Protein AF-A0AAD2FN89-F1 (afdb_monomer)

Secondary structure (DSSP, 8-state):
-HHHHHHHTT--HHHHHHS-HHHHHHHHHHHHSS-HHHHHHHHHHHHH-S-TTT----SHHHHHHHHHHHHHHHH---HHHHHHHHTS-HHHHHHHHHHHHHHHHTTSS-----SSEEEEEEE-TTT--EEEEEEEEETTS-HHHHHHHSSHHHHHHHHT--EE--GGGTT-TTTEE---TT--HHHHHHHHHHHHHHHHHHHHHHTSGGGTS---S-HHHHHHHHHHHHHHHHTT-

Nearest PDB structures (foldseek):
  7lbm-assembly1_O  TM=3.651E-01  e=5.406E+00  Homo sapiens
  7vuf-assembly2_D  TM=1.671E-01  e=4.230E+00  Thermus thermophilus HB8

Solvent-accessible surface area (backbone atoms only — not comparable to full-atom values): 13264 Å² total; per-residue (Å²): 110,65,69,62,54,42,41,53,67,70,45,48,72,68,58,59,71,71,45,52,70,69,54,52,41,47,55,44,22,71,56,40,58,41,49,59,66,44,53,47,53,57,53,49,46,28,49,70,44,86,48,71,78,23,39,46,93,59,60,73,67,52,48,50,30,45,51,44,19,34,29,38,46,26,60,46,61,54,56,64,60,44,14,69,52,64,75,43,61,37,73,58,46,51,52,44,21,52,52,30,32,46,20,52,24,51,74,49,92,78,88,71,85,62,74,59,68,39,67,53,74,39,63,38,88,86,74,62,40,75,77,42,76,42,46,39,37,57,73,82,65,53,62,42,54,48,38,64,73,70,42,56,49,56,51,28,60,74,68,75,41,70,46,80,47,61,69,70,48,66,89,44,78,90,40,38,47,53,87,59,90,85,51,50,75,67,54,47,52,52,51,51,52,48,53,51,52,51,50,52,53,53,52,51,49,58,66,17,40,49,77,71,47,89,72,89,68,57,57,71,59,49,52,34,50,53,48,23,39,52,46,61,38,49,65,74,103

Foldseek 3Di:
DLVLLVVQQVQDPVNCVPDDPVRSQVVSCLQQVDGPVLLVVLVVCLCVPPQPLLHDVDDSVLVSLLSLLRNCQAEVDDLVVSCVRRVHDSVVSVVSNLSNLLSLLSVDDDDDDDDCFDWDWAADLPLRATDDIWDGDNPVDQPLNCCVPGCVVVVQVVVVEAGEDEPSNPDCVSHYDYDDPPDDPVRNVSSVSSVVSVVLLVVQLCSGVCVVDPHPDDGVSNSSSSSSSSSSSNSVD

Sequence (237 aa):
MMNIALRHRGYTVRRIKRAKGKTNAFSFKHNFGVSPCTAVWVYTDMQLTNIADAKIKGGEEDLKYFLMGRYYLRTYPTEEDLSATINFLAGWARTKTWAAIAKIRMLKKFSFLKAGLDYELGISLVDNRLLWIRGPFPAETNDITVLREEGLLAELKRRKQSAICDKGYNGEPNNVSTCNSHDNAGAKLFKSRALKGHEIFNNLLKQNNILDTRFRHNETKFRDAFEARCVLAQYRI

pLDDT: mean 87.26, std 10.28, range [27.58, 96.75]

Mean predicted aligned error: 6.89 Å

Radius of gyration: 19.9 Å; Cα contacts (8 Å, |Δi|>4): 306; chains: 1; bounding box: 51×36×56 Å

Organism: NCBI:txid2856

Structure (mmCIF, N/CA/C/O backbone):
data_AF-A0AAD2FN89-F1
#
_entry.id   AF-A0AAD2FN89-F1
#
loop_
_atom_site.group_PDB
_atom_site.id
_atom_site.type_symbol
_atom_site.label_atom_id
_atom_site.label_alt_id
_atom_site.label_comp_id
_atom_site.label_asym_id
_atom_site.label_entity_id
_atom_site.label_seq_id
_atom_site.pdbx_PDB_ins_code
_atom_site.Cartn_x
_atom_site.Cartn_y
_atom_site.Cartn_z
_atom_site.occupancy
_atom_site.B_iso_or_equiv
_atom_site.auth_seq_id
_atom_site.auth_comp_id
_atom_site.auth_asym_id
_atom_site.auth_atom_id
_atom_site.pdbx_PDB_model_num
ATOM 1 N N . MET A 1 1 ? -10.067 -8.807 15.972 1.00 89.62 1 MET A N 1
ATOM 2 C CA . MET A 1 1 ? -9.965 -7.572 15.155 1.00 89.62 1 MET A CA 1
ATOM 3 C C . MET A 1 1 ? -11.318 -7.019 14.685 1.00 89.62 1 MET A C 1
ATOM 5 O O . MET A 1 1 ? -11.656 -5.915 15.088 1.00 89.62 1 MET A O 1
ATOM 9 N N . MET A 1 2 ? -12.107 -7.739 13.869 1.00 91.81 2 MET A N 1
ATOM 10 C CA . MET A 1 2 ? -13.299 -7.184 13.186 1.00 91.81 2 MET A CA 1
ATOM 11 C C . MET A 1 2 ? -14.316 -6.482 14.110 1.00 91.81 2 MET A C 1
ATOM 13 O O . MET A 1 2 ? -14.689 -5.344 13.842 1.00 91.81 2 MET A O 1
ATOM 17 N N . ASN A 1 3 ? -14.727 -7.110 15.218 1.00 90.50 3 ASN A N 1
ATOM 18 C CA . ASN A 1 3 ? -15.705 -6.510 16.140 1.00 90.50 3 ASN A CA 1
ATOM 19 C C . ASN A 1 3 ? -15.176 -5.233 16.808 1.00 90.50 3 ASN A C 1
ATOM 21 O O . ASN A 1 3 ? -15.915 -4.261 16.925 1.00 90.50 3 ASN A O 1
ATOM 25 N N . ILE A 1 4 ? -13.901 -5.225 17.213 1.00 90.31 4 ILE A N 1
ATOM 26 C CA . ILE A 1 4 ? -13.242 -4.047 17.800 1.00 90.31 4 ILE A CA 1
ATOM 27 C C . ILE A 1 4 ? -13.236 -2.907 16.780 1.00 90.31 4 ILE A C 1
ATOM 29 O O . ILE A 1 4 ? -13.604 -1.787 17.108 1.00 90.31 4 ILE A O 1
ATOM 33 N N . ALA A 1 5 ? -12.916 -3.211 15.522 1.00 91.38 5 ALA A N 1
ATOM 34 C CA . ALA A 1 5 ? -12.873 -2.225 14.453 1.00 91.38 5 ALA A CA 1
ATOM 35 C C . ALA A 1 5 ? -14.244 -1.636 14.095 1.00 91.38 5 ALA A C 1
ATOM 37 O O . ALA A 1 5 ? -14.365 -0.433 13.892 1.00 91.38 5 ALA A O 1
ATOM 38 N N . LEU A 1 6 ? -15.295 -2.458 14.054 1.00 92.19 6 LEU A N 1
ATOM 39 C CA . LEU A 1 6 ? -16.653 -1.960 13.823 1.00 92.19 6 LEU A CA 1
ATOM 40 C C . LEU A 1 6 ? -17.149 -1.123 15.009 1.00 92.19 6 LEU A C 1
ATOM 42 O O . LEU A 1 6 ? -17.732 -0.061 14.800 1.00 92.19 6 LEU A O 1
ATOM 46 N N . ARG A 1 7 ? -16.859 -1.539 16.249 1.00 90.56 7 ARG A N 1
ATOM 47 C CA . ARG A 1 7 ? -17.144 -0.728 17.445 1.00 90.56 7 ARG A CA 1
ATOM 48 C C . ARG A 1 7 ? -16.403 0.606 17.417 1.00 90.56 7 ARG A C 1
ATOM 50 O O . ARG A 1 7 ? -16.997 1.624 17.741 1.00 90.56 7 ARG A O 1
ATOM 57 N N . HIS A 1 8 ? -15.151 0.605 16.962 1.00 86.44 8 HIS A N 1
ATOM 58 C CA . HIS A 1 8 ? -14.356 1.816 16.755 1.00 86.44 8 HIS A CA 1
ATOM 59 C C . HIS A 1 8 ? -14.967 2.764 15.704 1.00 86.44 8 HIS A C 1
ATOM 61 O O . HIS A 1 8 ? -14.672 3.948 15.701 1.00 86.44 8 HIS A O 1
ATOM 67 N N . ARG A 1 9 ? -15.863 2.271 14.840 1.00 88.69 9 ARG A N 1
ATOM 68 C CA . ARG A 1 9 ? -16.655 3.070 13.889 1.00 88.69 9 ARG A CA 1
ATOM 69 C C . ARG A 1 9 ? -18.079 3.365 14.377 1.00 88.69 9 ARG A C 1
ATOM 71 O O . ARG A 1 9 ? -18.951 3.658 13.565 1.00 88.69 9 ARG A O 1
ATOM 78 N N . GLY A 1 10 ? -18.340 3.226 15.676 1.00 87.94 10 GLY A N 1
ATOM 79 C CA . GLY A 1 10 ? -19.645 3.507 16.282 1.00 87.94 10 GLY A CA 1
ATOM 80 C C . GLY A 1 10 ? -20.701 2.414 16.083 1.00 87.94 10 GLY A C 1
ATOM 81 O O . GLY A 1 10 ? -21.873 2.620 16.393 1.00 87.94 10 GLY A O 1
ATOM 82 N N . TYR A 1 11 ? -20.339 1.227 15.579 1.00 90.88 11 TYR A N 1
ATOM 83 C CA . TYR A 1 11 ? -21.306 0.137 15.446 1.00 90.88 11 TYR A CA 1
ATOM 84 C C . TYR A 1 11 ? -21.625 -0.432 16.828 1.00 90.88 11 TYR A C 1
ATOM 86 O O . TYR A 1 11 ? -20.741 -0.906 17.547 1.00 90.88 11 TYR A O 1
ATOM 94 N N . THR A 1 12 ? -22.911 -0.448 17.182 1.00 92.69 12 THR A N 1
ATOM 95 C CA . THR A 1 12 ? -23.355 -1.035 18.448 1.00 92.69 12 THR A CA 1
ATOM 96 C C . THR A 1 12 ? -23.108 -2.542 18.470 1.00 92.69 12 THR A C 1
ATOM 98 O O . THR A 1 12 ? -23.209 -3.231 17.449 1.00 92.69 12 THR A O 1
ATOM 101 N N . VAL A 1 13 ? -22.849 -3.091 19.662 1.00 93.12 13 VAL A N 1
ATOM 102 C CA . VAL A 1 13 ? -22.686 -4.543 19.856 1.00 93.12 13 VAL A CA 1
ATOM 103 C C . VAL A 1 13 ? -23.908 -5.301 19.326 1.00 93.12 13 VAL A C 1
ATOM 105 O O . VAL A 1 13 ? -23.761 -6.335 18.675 1.00 93.12 13 VAL A O 1
ATOM 108 N N . ARG A 1 14 ? -25.113 -4.749 19.529 1.00 94.38 14 ARG A N 1
ATOM 109 C CA . ARG A 1 14 ? -26.368 -5.307 19.009 1.00 94.38 14 ARG A CA 1
ATOM 110 C C . ARG A 1 14 ? -26.380 -5.370 17.480 1.00 94.38 14 ARG A C 1
ATOM 112 O O . ARG A 1 14 ? -26.746 -6.406 16.932 1.00 94.38 14 ARG A O 1
ATOM 119 N N . ARG A 1 15 ? -25.958 -4.304 16.786 1.00 93.75 15 ARG A N 1
ATOM 120 C CA . ARG A 1 15 ? -25.872 -4.278 15.314 1.00 93.75 15 ARG A CA 1
ATOM 121 C C . ARG A 1 15 ? -24.894 -5.330 14.796 1.00 93.75 15 ARG A C 1
ATOM 123 O O . ARG A 1 15 ? -25.245 -6.074 13.887 1.00 93.75 15 ARG A O 1
ATOM 130 N N . ILE A 1 16 ? -23.708 -5.418 15.401 1.00 94.19 16 ILE A N 1
ATOM 131 C CA . ILE A 1 16 ? -22.666 -6.374 14.994 1.00 94.19 16 ILE A CA 1
ATOM 132 C C . ILE A 1 16 ? -23.158 -7.815 15.164 1.00 94.19 16 ILE A C 1
ATOM 134 O O . ILE A 1 16 ? -22.995 -8.616 14.248 1.00 94.19 16 ILE A O 1
ATOM 138 N N . LYS A 1 17 ? -23.797 -8.133 16.300 1.00 94.50 17 LYS A N 1
ATOM 139 C CA . LYS A 1 17 ? -24.325 -9.478 16.585 1.00 94.50 17 LYS A CA 1
ATOM 140 C C . LYS A 1 17 ? -25.463 -9.893 15.645 1.00 94.50 17 LYS A C 1
ATOM 142 O O . LYS A 1 17 ? -25.563 -11.067 15.315 1.00 94.50 17 LYS A O 1
ATOM 147 N N . ARG A 1 18 ? -26.320 -8.955 15.218 1.00 93.81 18 ARG A N 1
ATOM 148 C CA . ARG A 1 18 ? -27.439 -9.238 14.292 1.00 93.81 18 ARG A CA 1
ATOM 149 C C . ARG A 1 18 ? -26.988 -9.432 12.845 1.00 93.81 18 ARG A C 1
ATOM 151 O O . ARG A 1 18 ? -27.667 -10.108 12.079 1.00 93.81 18 ARG A O 1
ATOM 158 N N . ALA A 1 19 ? -25.891 -8.794 12.448 1.00 92.69 19 ALA A N 1
ATOM 159 C CA . ALA A 1 19 ? -25.399 -8.849 11.081 1.00 92.69 19 ALA A CA 1
ATOM 160 C C . ALA A 1 19 ? -24.695 -10.183 10.786 1.00 92.69 19 ALA A C 1
ATOM 162 O O . ALA A 1 19 ? -23.928 -10.700 11.599 1.00 92.69 19 ALA A O 1
ATOM 163 N N . LYS A 1 20 ? -24.905 -10.718 9.577 1.00 93.44 20 LYS A N 1
ATOM 164 C CA . LYS A 1 20 ? -24.176 -11.903 9.102 1.00 93.44 20 LYS A CA 1
ATOM 165 C C . LYS A 1 20 ? -22.680 -11.589 9.003 1.00 93.44 20 LYS A C 1
ATOM 167 O O . LYS A 1 20 ? -22.294 -10.462 8.689 1.00 93.44 20 LYS A O 1
ATOM 172 N N . GLY A 1 21 ? -21.830 -12.604 9.167 1.00 90.62 21 GLY A N 1
ATOM 173 C CA . GLY A 1 21 ? -20.371 -12.450 9.060 1.00 90.62 21 GLY A CA 1
ATOM 174 C C . GLY A 1 21 ? -19.925 -11.775 7.755 1.00 90.62 21 GLY A C 1
ATOM 175 O O . GLY A 1 21 ? -19.099 -10.867 7.787 1.00 90.62 21 GLY A O 1
ATOM 176 N N . LYS A 1 22 ? -20.553 -12.127 6.622 1.00 92.69 22 LYS A N 1
ATOM 177 C CA . LYS A 1 22 ? -20.311 -11.486 5.315 1.00 92.69 22 LYS A CA 1
ATOM 178 C C . LYS A 1 22 ? -20.652 -9.989 5.316 1.00 92.69 22 LYS A C 1
ATOM 180 O O . LYS A 1 22 ? -19.894 -9.194 4.771 1.00 92.69 22 LYS A O 1
ATOM 185 N N . THR A 1 23 ? -21.748 -9.597 5.964 1.00 94.25 23 THR A N 1
ATOM 186 C CA . THR A 1 23 ? -22.155 -8.191 6.104 1.00 94.25 23 THR A CA 1
ATOM 187 C C . THR A 1 23 ? -21.160 -7.416 6.963 1.00 94.25 23 THR A C 1
ATOM 189 O O . THR A 1 23 ? -20.719 -6.344 6.564 1.00 94.25 23 THR A O 1
ATOM 192 N N . ASN A 1 24 ? -20.734 -7.979 8.096 1.00 94.69 24 ASN A N 1
ATOM 193 C CA . ASN A 1 24 ? -19.721 -7.355 8.952 1.00 94.69 24 ASN A CA 1
ATOM 194 C C . ASN A 1 24 ? -18.368 -7.221 8.237 1.00 94.69 24 ASN A C 1
ATOM 196 O O . ASN A 1 24 ? -17.724 -6.177 8.335 1.00 94.69 24 ASN A O 1
ATOM 200 N N . ALA A 1 25 ? -17.961 -8.233 7.466 1.00 94.31 25 ALA A N 1
ATOM 201 C CA . ALA A 1 25 ? -16.749 -8.178 6.654 1.00 94.31 25 ALA A CA 1
ATOM 202 C C . ALA A 1 25 ? -16.842 -7.115 5.546 1.00 94.31 25 ALA A C 1
ATOM 204 O O . ALA A 1 25 ? -15.872 -6.396 5.304 1.00 94.31 25 ALA A O 1
ATOM 205 N N . PHE A 1 26 ? -18.011 -6.969 4.913 1.00 93.75 26 PHE A N 1
ATOM 206 C CA . PHE A 1 26 ? -18.272 -5.901 3.950 1.00 93.75 26 PHE A CA 1
ATOM 207 C C . PHE A 1 26 ? -18.196 -4.518 4.607 1.00 93.75 26 PHE A C 1
ATOM 209 O O . PHE A 1 26 ? -17.463 -3.658 4.125 1.00 93.75 26 PHE A O 1
ATOM 216 N N . SER A 1 27 ? -18.873 -4.311 5.743 1.00 93.31 27 SER A N 1
ATOM 217 C CA . SER A 1 27 ? -18.809 -3.053 6.499 1.00 93.31 27 SER A CA 1
ATOM 218 C C . SER A 1 27 ? -17.384 -2.727 6.944 1.00 93.31 27 SER A C 1
ATOM 220 O O . SER A 1 27 ? -16.963 -1.574 6.857 1.00 93.31 27 SER A O 1
ATOM 222 N N . PHE A 1 28 ? -16.610 -3.729 7.366 1.00 95.19 28 PHE A N 1
ATOM 223 C CA . PHE A 1 28 ? -15.195 -3.553 7.679 1.00 95.19 28 PHE A CA 1
ATOM 224 C C . PHE A 1 28 ? -14.419 -3.088 6.442 1.00 95.19 28 PHE A C 1
ATOM 226 O O . PHE A 1 28 ? -13.765 -2.049 6.482 1.00 95.19 28 PHE A O 1
ATOM 233 N N . LYS A 1 29 ? -14.531 -3.807 5.317 1.00 93.25 29 LYS A N 1
ATOM 234 C CA . LYS A 1 29 ? -13.828 -3.457 4.074 1.00 93.25 29 LYS A CA 1
ATOM 235 C C . LYS A 1 29 ? -14.209 -2.069 3.570 1.00 93.25 29 LYS A C 1
ATOM 237 O O . LYS A 1 29 ? -13.342 -1.343 3.096 1.00 93.25 29 LYS A O 1
ATOM 242 N N . HIS A 1 30 ? -15.472 -1.684 3.704 1.00 91.50 30 HIS A N 1
ATOM 243 C CA . HIS A 1 30 ? -15.939 -0.352 3.344 1.00 91.50 30 HIS A CA 1
ATOM 244 C C . HIS A 1 30 ? -15.210 0.739 4.148 1.00 91.50 30 HIS A C 1
ATOM 246 O O . HIS A 1 30 ? -14.666 1.665 3.551 1.00 91.50 30 HIS A O 1
ATOM 252 N N . ASN A 1 31 ? -15.119 0.582 5.475 1.00 91.00 31 ASN A N 1
ATOM 253 C CA . ASN A 1 31 ? -14.488 1.563 6.368 1.00 91.00 31 ASN A CA 1
ATOM 254 C C . ASN A 1 31 ? -12.954 1.567 6.300 1.00 91.00 31 ASN A C 1
ATOM 256 O O . ASN A 1 31 ? -12.335 2.612 6.462 1.00 91.00 31 ASN A O 1
ATOM 260 N N . PHE A 1 32 ? -12.330 0.408 6.085 1.00 92.94 32 PHE A N 1
ATOM 261 C CA . PHE A 1 32 ? -10.879 0.253 6.218 1.00 92.94 32 PHE A CA 1
ATOM 262 C C . PHE A 1 32 ? -10.178 -0.113 4.913 1.00 92.94 32 PHE A C 1
ATOM 264 O O . PHE A 1 32 ? -8.976 -0.317 4.933 1.00 92.94 32 PHE A O 1
ATOM 271 N N . GLY A 1 33 ? -10.872 -0.249 3.782 1.00 89.44 33 GLY A N 1
ATOM 272 C CA . GLY A 1 33 ? -10.289 -0.460 2.446 1.00 89.44 33 GLY A CA 1
ATOM 273 C C . GLY A 1 33 ? -9.661 -1.827 2.160 1.00 89.44 33 GLY A C 1
ATOM 274 O O . GLY A 1 33 ? -9.210 -2.067 1.043 1.00 89.44 33 GLY A O 1
ATOM 275 N N . VAL A 1 34 ? -9.602 -2.727 3.142 1.00 91.38 34 VAL A N 1
ATOM 276 C CA . VAL A 1 34 ? -9.052 -4.092 3.027 1.00 91.38 34 VAL A CA 1
ATOM 277 C C . VAL A 1 34 ? -9.984 -5.090 3.707 1.00 91.38 34 VAL A C 1
ATOM 279 O O . VAL A 1 34 ? -10.816 -4.706 4.528 1.00 91.38 34 VAL A O 1
ATOM 282 N N . SER A 1 35 ? -9.853 -6.376 3.378 1.00 93.00 35 SER A N 1
ATOM 283 C CA . SER A 1 35 ? -10.591 -7.418 4.096 1.00 93.00 35 SER A CA 1
ATOM 284 C C . SER A 1 35 ? -10.140 -7.501 5.568 1.00 93.00 35 SER A C 1
ATOM 286 O O . SER A 1 35 ? -9.002 -7.129 5.876 1.00 93.00 35 SER A O 1
ATOM 288 N N . PRO A 1 36 ? -10.981 -8.021 6.484 1.00 94.62 36 PRO A N 1
ATOM 289 C CA . PRO A 1 36 ? -10.559 -8.283 7.859 1.00 94.62 36 PRO A CA 1
ATOM 290 C C . PRO A 1 36 ? -9.331 -9.197 7.950 1.00 94.62 36 PRO A C 1
ATOM 292 O O . PRO A 1 36 ? -8.471 -8.965 8.788 1.00 94.62 36 PRO A O 1
ATOM 295 N N . CYS A 1 37 ? -9.234 -10.207 7.080 1.00 93.88 37 CYS A N 1
ATOM 296 C CA . CYS A 1 37 ? -8.118 -11.153 7.063 1.00 93.88 37 CYS A CA 1
ATOM 297 C C . CYS A 1 37 ? -6.803 -10.467 6.663 1.00 93.88 37 CYS A C 1
ATOM 299 O O . CYS A 1 37 ? -5.827 -10.540 7.400 1.00 93.88 37 CYS A O 1
ATOM 301 N N . THR A 1 38 ? -6.822 -9.681 5.583 1.00 92.00 38 THR A N 1
ATOM 302 C CA . THR A 1 38 ? -5.683 -8.850 5.160 1.00 92.00 38 THR A CA 1
ATOM 303 C C . THR A 1 38 ? -5.233 -7.903 6.276 1.00 92.00 38 THR A C 1
ATOM 305 O O . THR A 1 38 ? -4.043 -7.753 6.523 1.00 92.00 38 THR A O 1
ATOM 308 N N . ALA A 1 39 ? -6.179 -7.255 6.966 1.00 94.62 39 ALA A N 1
ATOM 309 C CA . ALA A 1 39 ? -5.857 -6.363 8.076 1.00 94.62 39 ALA A CA 1
ATOM 310 C C . ALA A 1 39 ? -5.192 -7.107 9.247 1.00 94.62 39 ALA A C 1
ATOM 312 O O . ALA A 1 39 ? -4.276 -6.562 9.856 1.00 94.62 39 ALA A O 1
ATOM 313 N N . VAL A 1 40 ? -5.630 -8.340 9.534 1.00 95.31 40 VAL A N 1
ATOM 314 C CA . VAL A 1 40 ? -5.001 -9.211 10.538 1.00 95.31 40 VAL A CA 1
ATOM 315 C C . VAL A 1 40 ? -3.571 -9.540 10.141 1.00 95.31 40 VAL A C 1
ATOM 317 O O . VAL A 1 40 ? -2.696 -9.322 10.963 1.00 95.31 40 VAL A O 1
ATOM 320 N N . TRP A 1 41 ? -3.315 -9.972 8.904 1.00 94.75 41 TRP A N 1
ATOM 321 C CA . TRP A 1 41 ? -1.954 -10.297 8.463 1.00 94.75 41 TRP A CA 1
ATOM 322 C C . TRP A 1 41 ? -0.996 -9.118 8.590 1.00 94.75 41 TRP A C 1
ATOM 324 O O . TRP A 1 41 ? 0.060 -9.263 9.190 1.00 94.75 41 TRP A O 1
ATOM 334 N N . VAL A 1 42 ? -1.396 -7.931 8.128 1.00 94.31 42 VAL A N 1
ATOM 335 C CA . VAL A 1 42 ? -0.557 -6.727 8.250 1.00 94.31 42 VAL A CA 1
ATOM 336 C C . VAL A 1 42 ? -0.275 -6.409 9.719 1.00 94.31 42 VAL A C 1
ATOM 338 O O . VAL A 1 42 ? 0.861 -6.133 10.083 1.00 94.31 42 VAL A O 1
ATOM 341 N N . TYR A 1 43 ? -1.298 -6.452 10.576 1.00 96.75 43 TYR A N 1
ATOM 342 C CA . TYR A 1 43 ? -1.133 -6.180 12.003 1.00 96.75 43 TYR A CA 1
ATOM 343 C C . TYR A 1 43 ? -0.234 -7.219 12.684 1.00 96.75 43 TYR A C 1
ATOM 345 O O . TYR A 1 43 ? 0.634 -6.850 13.467 1.00 96.75 43 TYR A O 1
ATOM 353 N N . THR A 1 44 ? -0.403 -8.500 12.356 1.00 95.38 44 THR A N 1
ATOM 354 C CA . THR A 1 44 ? 0.438 -9.591 12.855 1.00 95.38 44 THR A CA 1
ATOM 355 C C . THR A 1 44 ? 1.888 -9.413 12.416 1.00 95.38 44 THR A C 1
ATOM 357 O O . THR A 1 44 ? 2.780 -9.505 13.254 1.00 95.38 44 THR A O 1
ATOM 360 N N . ASP A 1 45 ? 2.145 -9.046 11.163 1.00 94.00 45 ASP A N 1
ATOM 361 C CA . ASP A 1 45 ? 3.508 -8.793 10.692 1.00 94.00 45 ASP A CA 1
ATOM 362 C C . ASP A 1 45 ? 4.122 -7.564 11.373 1.00 94.00 45 ASP A C 1
ATOM 364 O O . ASP A 1 45 ? 5.297 -7.590 11.726 1.00 94.00 45 ASP A O 1
ATOM 368 N N . MET A 1 46 ? 3.340 -6.524 11.683 1.00 95.81 46 MET A N 1
ATOM 369 C CA . MET A 1 46 ? 3.814 -5.418 12.529 1.00 95.81 46 MET A CA 1
ATOM 370 C C . MET A 1 46 ? 4.182 -5.878 13.950 1.00 95.81 46 MET A C 1
ATOM 372 O O . MET A 1 46 ? 5.055 -5.281 14.572 1.00 95.81 46 MET A O 1
ATOM 376 N N . GLN A 1 47 ? 3.543 -6.916 14.495 1.00 95.94 47 GLN A N 1
ATOM 377 C CA . GLN A 1 47 ? 3.895 -7.463 15.815 1.00 95.94 47 GLN A CA 1
ATOM 378 C C . GLN A 1 47 ? 5.156 -8.336 15.754 1.00 95.94 47 GLN A C 1
ATOM 380 O O . GLN A 1 47 ? 5.992 -8.291 16.659 1.00 95.94 47 GLN A O 1
ATOM 385 N N . LEU A 1 48 ? 5.289 -9.133 14.691 1.00 95.06 48 LEU A N 1
ATOM 386 C CA . LEU A 1 48 ? 6.322 -10.163 14.562 1.00 95.06 48 LEU A CA 1
ATOM 387 C C . LEU A 1 48 ? 7.597 -9.683 13.862 1.00 95.06 48 LEU A C 1
ATOM 389 O O . LEU A 1 48 ? 8.636 -10.326 13.983 1.00 95.06 48 LEU A O 1
ATOM 393 N N . THR A 1 49 ? 7.541 -8.570 13.132 1.00 93.06 49 THR A N 1
ATOM 394 C CA . THR A 1 49 ? 8.682 -8.047 12.377 1.00 93.06 49 THR A CA 1
ATOM 395 C C . THR A 1 49 ? 9.889 -7.732 13.264 1.00 93.06 49 THR A C 1
ATOM 397 O O . THR A 1 49 ? 9.772 -7.231 14.387 1.00 93.06 49 THR A O 1
ATOM 400 N N . ASN A 1 50 ? 11.080 -7.974 12.713 1.00 91.44 50 ASN A N 1
ATOM 401 C CA . ASN A 1 50 ? 12.355 -7.572 13.309 1.00 91.44 50 ASN A CA 1
ATOM 402 C C . ASN A 1 50 ? 12.739 -6.123 12.963 1.00 91.44 50 ASN A C 1
ATOM 404 O O . ASN A 1 50 ? 13.733 -5.610 13.467 1.00 91.44 50 ASN A O 1
ATOM 408 N N . ILE A 1 51 ? 11.957 -5.446 12.116 1.00 89.75 51 ILE A N 1
ATOM 409 C CA . ILE A 1 51 ? 12.176 -4.044 11.759 1.00 89.75 51 ILE A CA 1
ATOM 410 C C . ILE A 1 51 ? 11.703 -3.181 12.932 1.00 89.75 51 ILE A C 1
ATOM 412 O O . ILE A 1 51 ? 10.498 -3.009 13.125 1.00 89.75 51 ILE A O 1
ATOM 416 N N . ALA A 1 52 ? 12.643 -2.636 13.709 1.00 90.31 52 ALA A N 1
ATOM 417 C CA . ALA A 1 52 ? 12.354 -1.869 14.925 1.00 90.31 52 ALA A CA 1
ATOM 418 C C . ALA A 1 52 ? 11.318 -0.753 14.692 1.00 90.31 52 ALA A C 1
ATOM 420 O O . ALA A 1 52 ? 10.363 -0.620 15.459 1.00 90.31 52 ALA A O 1
ATOM 421 N N . ASP A 1 53 ? 11.439 -0.027 13.577 1.00 88.69 53 ASP A N 1
ATOM 422 C CA . ASP A 1 53 ? 10.526 1.067 13.250 1.00 88.69 53 ASP A CA 1
ATOM 423 C C . ASP A 1 53 ? 9.111 0.586 12.914 1.00 88.69 53 ASP A C 1
ATOM 425 O O . ASP A 1 53 ? 8.145 1.266 13.254 1.00 88.69 53 ASP A O 1
ATOM 429 N N . ALA A 1 54 ? 8.953 -0.598 12.314 1.00 91.62 54 ALA A N 1
ATOM 430 C CA . ALA A 1 54 ? 7.645 -1.185 12.009 1.00 91.62 54 ALA A CA 1
ATOM 431 C C . ALA A 1 54 ? 7.007 -1.878 13.225 1.00 91.62 54 ALA A C 1
ATOM 433 O O . ALA A 1 54 ? 5.782 -2.008 13.284 1.00 91.62 54 ALA A O 1
ATOM 434 N N . LYS A 1 55 ? 7.828 -2.301 14.196 1.00 94.88 55 LYS A N 1
ATOM 435 C CA . LYS A 1 55 ? 7.411 -3.158 15.305 1.00 94.88 55 LYS A CA 1
ATOM 436 C C . LYS A 1 55 ? 6.397 -2.477 16.228 1.00 94.88 55 LYS A C 1
ATOM 438 O O . LYS A 1 55 ? 6.537 -1.296 16.565 1.00 94.88 55 LYS A O 1
ATOM 443 N N . ILE A 1 56 ? 5.387 -3.228 16.660 1.00 95.75 56 ILE A N 1
ATOM 444 C CA . ILE A 1 56 ? 4.405 -2.831 17.682 1.00 95.75 56 ILE A CA 1
ATOM 445 C C . ILE A 1 56 ? 4.341 -3.881 18.795 1.00 95.75 56 ILE A C 1
ATOM 447 O O . ILE A 1 56 ? 4.689 -5.040 18.576 1.00 95.75 56 ILE A O 1
ATOM 451 N N . LYS A 1 57 ? 3.888 -3.486 19.991 1.00 94.00 57 LYS A N 1
ATOM 452 C CA . LYS A 1 57 ? 3.708 -4.426 21.111 1.00 94.00 57 LYS A CA 1
ATOM 453 C C . LYS A 1 57 ? 2.471 -5.295 20.889 1.00 94.00 57 LYS A C 1
ATOM 455 O O . LYS A 1 57 ? 2.454 -6.473 21.232 1.00 94.00 57 LYS A O 1
ATOM 460 N N . GLY A 1 58 ? 1.450 -4.709 20.274 1.00 91.00 58 GLY A N 1
ATOM 461 C CA . GLY A 1 58 ? 0.129 -5.292 20.141 1.00 91.00 58 GLY A CA 1
ATOM 462 C C . GLY A 1 58 ? -0.803 -4.877 21.279 1.00 91.00 58 GLY A C 1
ATOM 463 O O . GLY A 1 58 ? -0.458 -4.086 22.152 1.00 91.00 58 GLY A O 1
ATOM 464 N N . GLY A 1 59 ? -2.018 -5.418 21.258 1.00 92.12 59 GLY A N 1
ATOM 465 C CA . GLY A 1 59 ? -3.065 -5.084 22.224 1.00 92.12 59 GLY A CA 1
ATOM 466 C C . GLY A 1 59 ? -4.075 -4.075 21.682 1.00 92.12 59 GLY A C 1
ATOM 467 O O . GLY A 1 59 ? -4.020 -3.654 20.525 1.00 92.12 59 GLY A O 1
ATOM 468 N N . GLU A 1 60 ? -5.060 -3.723 22.510 1.00 89.38 60 GLU A N 1
ATOM 469 C CA . GLU A 1 60 ? -6.208 -2.932 22.055 1.00 89.38 60 GLU A CA 1
ATOM 470 C C . GLU A 1 60 ? -5.815 -1.513 21.620 1.00 89.38 60 GLU A C 1
ATOM 472 O O . GLU A 1 60 ? -6.369 -0.994 20.651 1.00 89.38 60 GLU A O 1
ATOM 477 N N . GLU A 1 61 ? -4.846 -0.902 22.298 1.00 89.94 61 GLU A N 1
ATOM 478 C CA . GLU A 1 61 ? -4.362 0.441 21.978 1.00 89.94 61 GLU A CA 1
ATOM 479 C C . GLU A 1 61 ? -3.652 0.477 20.613 1.00 89.94 61 GLU A C 1
ATOM 481 O O . GLU A 1 61 ? -4.084 1.197 19.711 1.00 89.94 61 GLU A O 1
ATOM 486 N N . ASP A 1 62 ? -2.642 -0.374 20.411 1.00 93.25 62 ASP A N 1
ATOM 487 C CA . ASP A 1 62 ? -1.940 -0.495 19.127 1.00 93.25 62 ASP A CA 1
ATOM 488 C C . ASP A 1 62 ? -2.900 -0.876 17.990 1.00 93.25 62 ASP A C 1
ATOM 490 O O . ASP A 1 62 ? -2.769 -0.396 16.861 1.00 93.25 62 ASP A O 1
ATOM 494 N N . LEU A 1 63 ? -3.908 -1.709 18.279 1.00 93.62 63 LEU A N 1
ATOM 495 C CA . LEU A 1 63 ? -4.943 -2.050 17.308 1.00 93.62 63 LEU A CA 1
ATOM 496 C C . LEU A 1 63 ? -5.789 -0.829 16.921 1.00 93.62 63 LEU A C 1
ATOM 498 O O . LEU A 1 63 ? -6.099 -0.662 15.741 1.00 93.62 63 LEU A O 1
ATOM 502 N N . LYS A 1 64 ? -6.152 0.038 17.873 1.00 91.56 64 LYS A N 1
ATOM 503 C CA . LYS A 1 64 ? -6.865 1.292 17.580 1.00 91.56 64 LYS A CA 1
ATOM 504 C C . LYS A 1 64 ? -6.021 2.196 16.684 1.00 91.56 64 LYS A C 1
ATOM 506 O O . LYS A 1 64 ? -6.532 2.657 15.668 1.00 91.56 64 LYS A O 1
ATOM 511 N N . TYR A 1 65 ? -4.733 2.372 16.977 1.00 93.69 65 TYR A N 1
ATOM 512 C CA . TYR A 1 65 ? -3.834 3.183 16.144 1.00 93.69 65 TYR A CA 1
ATOM 513 C C . TYR A 1 65 ? -3.678 2.628 14.729 1.00 93.69 65 TYR A C 1
ATOM 515 O O . TYR A 1 65 ? -3.765 3.374 13.752 1.00 93.69 65 TYR A O 1
ATOM 523 N N . PHE A 1 66 ? -3.529 1.310 14.600 1.00 95.56 66 PHE A N 1
ATOM 524 C CA . PHE A 1 66 ? -3.507 0.647 13.302 1.00 95.56 66 PHE A CA 1
ATOM 525 C C . PHE A 1 66 ? -4.798 0.903 12.504 1.00 95.56 66 PHE A C 1
ATOM 527 O O . PHE A 1 66 ? -4.749 1.286 11.333 1.00 95.56 66 PHE A O 1
ATOM 534 N N . LEU A 1 67 ? -5.963 0.746 13.138 1.00 94.38 67 LEU A N 1
ATOM 535 C CA . LEU A 1 67 ? -7.264 0.970 12.504 1.00 94.38 67 LEU A CA 1
ATOM 536 C C . LEU A 1 67 ? -7.494 2.442 12.136 1.00 94.38 67 LEU A C 1
ATOM 538 O O . LEU A 1 67 ? -8.058 2.707 11.074 1.00 94.38 67 LEU A O 1
ATOM 542 N N . MET A 1 68 ? -7.008 3.381 12.952 1.00 93.56 68 MET A N 1
ATOM 543 C CA . MET A 1 68 ? -6.988 4.814 12.644 1.00 93.56 68 MET A CA 1
ATOM 544 C C . MET A 1 68 ? -6.179 5.094 11.378 1.00 93.56 68 MET A C 1
ATOM 546 O O . MET A 1 68 ? -6.700 5.693 10.438 1.00 93.56 68 MET A O 1
ATOM 550 N N . GLY A 1 69 ? -4.944 4.583 11.304 1.00 94.38 69 GLY A N 1
ATOM 551 C CA . GLY A 1 69 ? -4.108 4.665 10.105 1.00 94.38 69 GLY A CA 1
ATOM 552 C C . GLY A 1 69 ? -4.808 4.093 8.869 1.00 94.38 69 GLY A C 1
ATOM 553 O O . GLY A 1 69 ? -4.833 4.719 7.810 1.00 94.38 69 GLY A O 1
ATOM 554 N N . ARG A 1 70 ? -5.460 2.929 8.999 1.00 94.00 70 ARG A N 1
ATOM 555 C CA . ARG A 1 70 ? -6.217 2.305 7.900 1.00 94.00 70 ARG A CA 1
ATOM 556 C C . ARG A 1 70 ? -7.408 3.140 7.442 1.00 94.00 70 ARG A C 1
ATOM 558 O O . ARG A 1 70 ? -7.578 3.312 6.235 1.00 94.00 70 ARG A O 1
ATOM 565 N N . TYR A 1 71 ? -8.208 3.641 8.379 1.00 93.62 71 TYR A N 1
ATOM 566 C CA . TYR A 1 71 ? -9.345 4.512 8.089 1.00 93.62 71 TYR A CA 1
ATOM 567 C C . TYR A 1 71 ? -8.889 5.795 7.389 1.00 93.62 71 TYR A C 1
ATOM 569 O O . TYR A 1 71 ? -9.494 6.204 6.395 1.00 93.62 71 TYR A O 1
ATOM 577 N N . TYR A 1 72 ? -7.780 6.377 7.849 1.00 93.94 72 TYR A N 1
ATOM 578 C CA . TYR A 1 72 ? -7.212 7.583 7.264 1.00 93.94 72 TYR A CA 1
ATOM 579 C C . TYR A 1 72 ? -6.723 7.359 5.834 1.00 93.94 72 TYR A C 1
ATOM 581 O O . TYR A 1 72 ? -7.075 8.126 4.946 1.00 93.94 72 TYR A O 1
ATOM 589 N N . LEU A 1 73 ? -5.994 6.268 5.576 1.00 92.62 73 LEU A N 1
ATOM 590 C CA . LEU A 1 73 ? -5.590 5.893 4.217 1.00 92.62 73 LEU A CA 1
ATOM 591 C C . LEU A 1 73 ? -6.811 5.675 3.310 1.00 92.62 73 LEU A C 1
ATOM 593 O O . LEU A 1 73 ? -6.828 6.136 2.174 1.00 92.62 73 LEU A O 1
ATOM 597 N N . ARG A 1 74 ? -7.849 4.989 3.806 1.00 92.19 74 ARG A N 1
ATOM 598 C CA . ARG A 1 74 ? -9.040 4.650 3.015 1.00 92.19 74 ARG A CA 1
ATOM 599 C C . ARG A 1 74 ? -9.870 5.871 2.635 1.00 92.19 74 ARG A C 1
ATOM 601 O O . ARG A 1 74 ? -10.321 5.95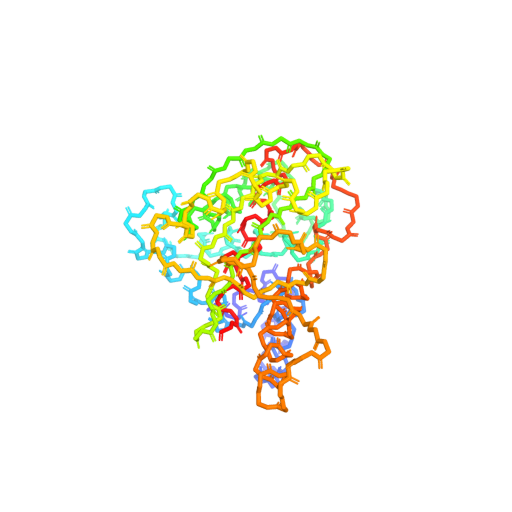3 1.490 1.00 92.19 74 ARG A O 1
ATOM 608 N N . THR A 1 75 ? -10.116 6.743 3.601 1.00 89.69 75 THR A N 1
ATOM 609 C CA . THR A 1 75 ? -11.174 7.763 3.525 1.00 89.69 75 THR A CA 1
ATOM 610 C C . THR A 1 75 ? -10.600 9.161 3.366 1.00 89.69 75 THR A C 1
ATOM 612 O O . THR A 1 75 ? -11.271 10.031 2.828 1.00 89.69 75 THR A O 1
ATOM 615 N N . TYR A 1 76 ? -9.357 9.355 3.811 1.00 91.38 76 TYR A N 1
ATOM 616 C CA . TYR A 1 76 ? -8.676 10.639 3.898 1.00 91.38 76 TYR A CA 1
ATOM 617 C C . TYR A 1 76 ? -9.545 11.731 4.547 1.00 91.38 76 TYR A C 1
ATOM 619 O O . TYR A 1 76 ? -9.809 12.762 3.934 1.00 91.38 76 TYR A O 1
ATOM 627 N N . PRO A 1 77 ? -10.015 11.515 5.790 1.00 91.00 77 PRO A N 1
ATOM 628 C CA . PRO A 1 77 ? -10.881 12.461 6.493 1.00 91.00 77 PRO A CA 1
ATOM 629 C C . PRO A 1 77 ? -10.132 13.760 6.839 1.00 91.00 77 PRO A C 1
ATOM 631 O O . PRO A 1 77 ? -8.895 13.798 6.822 1.00 91.00 77 PRO A O 1
ATOM 634 N N . THR A 1 78 ? -10.852 14.840 7.154 1.00 89.12 78 THR A N 1
ATOM 635 C CA . THR A 1 78 ? -10.248 15.974 7.880 1.00 89.12 78 THR A CA 1
ATOM 636 C C . THR A 1 78 ? -9.849 15.546 9.296 1.00 89.12 78 THR A C 1
ATOM 638 O O . THR A 1 78 ? -10.198 14.456 9.757 1.00 89.12 78 THR A O 1
ATOM 641 N N . GLU A 1 79 ? -9.070 16.372 9.992 1.00 86.81 79 GLU A N 1
ATOM 642 C CA . GLU A 1 79 ? -8.682 16.071 11.375 1.00 86.81 79 GLU A CA 1
ATOM 643 C C . GLU A 1 79 ? -9.888 16.087 12.320 1.00 86.81 79 GLU A C 1
ATOM 645 O O . GLU A 1 79 ? -9.954 15.247 13.217 1.00 86.81 79 GLU A O 1
ATOM 650 N N . GLU A 1 80 ? -10.875 16.946 12.054 1.00 84.94 80 GLU A N 1
ATOM 651 C CA . GLU A 1 80 ? -12.130 16.985 12.806 1.00 84.94 80 GLU A CA 1
ATOM 652 C C . GLU A 1 80 ? -13.012 15.767 12.528 1.00 84.94 80 GLU A C 1
ATOM 654 O O . GLU A 1 80 ? -13.485 15.118 13.459 1.00 84.94 80 GLU A O 1
ATOM 659 N N . ASP A 1 81 ? -13.154 15.360 11.264 1.00 86.50 81 ASP A N 1
ATOM 660 C CA . ASP A 1 81 ? -13.902 14.143 10.921 1.00 86.50 81 ASP A CA 1
ATOM 661 C C . ASP A 1 81 ? -13.263 12.892 11.536 1.00 86.50 81 ASP A C 1
ATOM 663 O O . ASP A 1 81 ? -13.953 11.950 11.944 1.00 86.50 81 ASP A O 1
ATOM 667 N N . LEU A 1 82 ? -11.924 12.864 11.577 1.00 87.25 82 LEU A N 1
ATOM 668 C CA . LEU A 1 82 ? -11.166 11.810 12.231 1.00 87.25 82 LEU A CA 1
ATOM 669 C C . LEU A 1 82 ? -11.449 11.827 13.734 1.00 87.25 82 LEU A C 1
ATOM 671 O O . LEU A 1 82 ? -11.877 10.799 14.245 1.00 87.25 82 LEU A O 1
ATOM 675 N N . SER A 1 83 ? -11.259 12.973 14.396 1.00 85.56 83 SER A N 1
ATOM 676 C CA . SER A 1 83 ? -11.526 13.222 15.822 1.00 85.56 83 SER A CA 1
ATOM 677 C C . SER A 1 83 ? -12.922 12.749 16.233 1.00 85.56 83 SER A C 1
ATOM 679 O O . SER A 1 83 ? -13.053 11.884 17.102 1.00 85.56 83 SER A O 1
ATOM 681 N N . ALA A 1 84 ? -13.953 13.203 15.515 1.00 82.69 84 ALA A N 1
ATOM 682 C CA . ALA A 1 84 ? -15.347 12.825 15.736 1.00 82.69 84 ALA A CA 1
ATOM 683 C C . ALA A 1 84 ? -15.588 11.319 15.548 1.00 82.69 84 ALA A C 1
ATOM 685 O O . ALA A 1 84 ? -16.366 10.699 16.270 1.00 82.69 84 ALA A O 1
ATOM 686 N N . THR A 1 85 ? -14.890 10.703 14.591 1.00 78.50 85 THR A N 1
ATOM 687 C CA . THR A 1 85 ? -14.988 9.268 14.303 1.00 78.50 85 THR A CA 1
ATOM 688 C C . THR A 1 85 ? -14.426 8.399 15.424 1.00 78.50 85 THR A C 1
ATOM 690 O O . THR A 1 85 ? -14.982 7.335 15.697 1.00 78.50 85 THR A O 1
ATOM 693 N N . ILE A 1 86 ? -13.317 8.810 16.037 1.00 73.69 86 ILE A N 1
ATOM 694 C CA . ILE A 1 86 ? -12.564 7.975 16.985 1.00 73.69 86 ILE A CA 1
ATOM 695 C C . ILE A 1 86 ? -12.705 8.414 18.440 1.00 73.69 86 ILE A C 1
ATOM 697 O O . ILE A 1 86 ? -12.210 7.713 19.321 1.00 73.69 86 ILE A O 1
ATOM 701 N N . ASN A 1 87 ? -13.384 9.539 18.675 1.00 78.31 87 ASN A N 1
ATOM 702 C CA . ASN A 1 87 ? -13.578 10.163 19.977 1.00 78.31 87 ASN A CA 1
ATOM 703 C C . ASN A 1 87 ? -12.248 10.466 20.699 1.00 78.31 87 ASN A C 1
ATOM 705 O O . ASN A 1 87 ? -12.055 10.105 21.858 1.00 78.31 87 ASN A O 1
ATOM 709 N N . PHE A 1 88 ? -11.312 11.099 19.986 1.00 78.69 88 PHE A N 1
ATOM 710 C CA . PHE A 1 88 ? -10.031 11.585 20.513 1.00 78.69 88 PHE A CA 1
ATOM 711 C C . PHE A 1 88 ? -9.809 13.030 20.079 1.00 78.69 88 PHE A C 1
ATOM 713 O O . PHE A 1 88 ? -10.242 13.399 18.998 1.00 78.69 88 PHE A O 1
ATOM 720 N N . LEU A 1 89 ? -9.037 13.806 20.847 1.00 81.69 89 LEU A N 1
ATOM 721 C CA . LEU A 1 89 ? -8.600 15.145 20.433 1.00 81.69 89 LEU A CA 1
ATOM 722 C C . LEU A 1 89 ? -7.888 15.103 19.067 1.00 81.69 89 LEU A C 1
ATOM 724 O O . LEU A 1 89 ? -6.967 14.303 18.871 1.00 81.69 89 LEU A O 1
ATOM 728 N N . ALA A 1 90 ? -8.265 16.004 18.154 1.00 82.25 90 ALA A N 1
ATOM 729 C CA . ALA A 1 90 ? -7.821 16.014 16.755 1.00 82.25 90 ALA A CA 1
ATOM 730 C C . ALA A 1 90 ? -6.289 15.961 16.581 1.00 82.25 90 ALA A C 1
ATOM 732 O O . ALA A 1 90 ? -5.766 15.133 15.829 1.00 82.25 90 ALA A O 1
ATOM 733 N N . GLY A 1 91 ? -5.535 16.763 17.342 1.00 85.88 91 GLY A N 1
ATOM 734 C CA . GLY A 1 91 ? -4.067 16.775 17.261 1.00 85.88 91 GLY A CA 1
ATOM 735 C C . GLY A 1 91 ? -3.415 15.455 17.699 1.00 85.88 91 GLY A C 1
ATOM 736 O O . GLY A 1 91 ? -2.436 14.992 17.098 1.00 85.88 91 GLY A O 1
ATOM 737 N N . TRP A 1 92 ? -3.986 14.804 18.714 1.00 87.88 92 TRP A N 1
ATOM 738 C CA . TRP A 1 92 ? -3.511 13.509 19.198 1.00 87.88 92 TRP A CA 1
ATOM 739 C C . TRP A 1 92 ? -3.861 12.396 18.206 1.00 87.88 92 TRP A C 1
ATOM 741 O O . TRP A 1 92 ? -2.995 11.604 17.820 1.00 87.88 92 TRP A O 1
ATOM 751 N N . ALA A 1 93 ? -5.098 12.411 17.706 1.00 88.31 93 ALA A N 1
ATOM 752 C CA . ALA A 1 93 ? -5.579 11.537 16.646 1.00 88.31 93 ALA A CA 1
ATOM 753 C C . ALA A 1 93 ? -4.674 11.575 15.407 1.00 88.31 93 ALA A C 1
ATOM 755 O O . ALA A 1 93 ? -4.239 10.529 14.916 1.00 88.31 93 ALA A O 1
ATOM 756 N N . ARG A 1 94 ? -4.328 12.779 14.938 1.00 89.62 94 ARG A N 1
ATOM 757 C CA . ARG A 1 94 ? -3.396 13.006 13.827 1.00 89.62 94 ARG A CA 1
ATOM 758 C C . ARG A 1 94 ? -2.046 12.350 14.088 1.00 89.62 94 ARG A C 1
ATOM 760 O O . ARG A 1 94 ? -1.540 11.617 13.239 1.00 89.62 94 ARG A O 1
ATOM 767 N N . THR A 1 95 ? -1.464 12.612 15.254 1.00 92.69 95 THR A N 1
ATOM 768 C CA . THR A 1 95 ? -0.120 12.137 15.609 1.00 92.69 95 THR A CA 1
ATOM 769 C C . THR A 1 95 ? -0.051 10.612 15.597 1.00 92.69 95 THR A C 1
ATOM 771 O O . THR A 1 95 ? 0.814 10.033 14.939 1.00 92.69 95 THR A O 1
ATOM 774 N N . LYS A 1 96 ? -1.011 9.948 16.248 1.00 93.31 96 LYS A N 1
ATOM 775 C CA . LYS A 1 96 ? -1.073 8.481 16.298 1.00 93.31 96 LYS A CA 1
ATOM 776 C C . LYS A 1 96 ? -1.365 7.856 14.935 1.00 93.31 96 LYS A C 1
ATOM 778 O O . LYS A 1 96 ? -0.785 6.828 14.596 1.00 93.31 96 LYS A O 1
ATOM 783 N N . THR A 1 97 ? -2.204 8.502 14.127 1.00 94.06 97 THR A N 1
ATOM 784 C CA . THR A 1 97 ? -2.531 8.052 12.766 1.00 94.06 97 THR A CA 1
ATOM 785 C C . THR A 1 97 ? -1.302 8.047 11.862 1.00 94.06 97 THR A C 1
ATOM 787 O O . THR A 1 97 ? -1.016 7.033 11.228 1.00 94.06 97 THR A O 1
ATOM 790 N N . TRP A 1 98 ? -0.545 9.147 11.822 1.00 94.62 98 TRP A N 1
ATOM 791 C CA . TRP A 1 98 ? 0.671 9.226 11.006 1.00 94.62 98 TRP A CA 1
ATOM 792 C C . TRP A 1 98 ? 1.756 8.270 11.497 1.00 94.62 98 TRP A C 1
ATOM 794 O O . TRP A 1 98 ? 2.403 7.629 10.674 1.00 94.62 98 TRP A O 1
ATOM 804 N N . ALA A 1 99 ? 1.892 8.092 12.815 1.00 94.12 99 ALA A N 1
ATOM 805 C CA . ALA A 1 99 ? 2.785 7.078 13.368 1.00 94.12 99 ALA A CA 1
ATOM 806 C C . ALA A 1 99 ? 2.402 5.669 12.882 1.00 94.12 99 ALA A C 1
ATOM 808 O O . ALA A 1 99 ? 3.261 4.923 12.423 1.00 94.12 99 ALA A O 1
ATOM 809 N N . ALA A 1 100 ? 1.114 5.313 12.901 1.00 94.25 100 ALA A N 1
ATOM 810 C CA . ALA A 1 100 ? 0.651 4.020 12.402 1.00 94.25 100 ALA A CA 1
ATOM 811 C C . ALA A 1 100 ? 0.904 3.838 10.893 1.00 94.25 100 ALA A C 1
ATOM 813 O O . ALA A 1 100 ? 1.353 2.771 10.477 1.00 94.25 100 ALA A O 1
ATOM 814 N N . ILE A 1 101 ? 0.665 4.871 10.075 1.00 94.81 101 ILE A N 1
ATOM 815 C CA . ILE A 1 101 ? 0.955 4.841 8.630 1.00 94.81 101 ILE A CA 1
ATOM 816 C C . ILE A 1 101 ? 2.453 4.632 8.387 1.00 94.81 101 ILE A C 1
ATOM 818 O O . ILE A 1 101 ? 2.820 3.757 7.602 1.00 94.81 101 ILE A O 1
ATOM 822 N N . ALA A 1 102 ? 3.309 5.372 9.096 1.00 92.38 102 ALA A N 1
ATOM 823 C CA . ALA A 1 102 ? 4.755 5.224 9.001 1.00 92.38 102 ALA A CA 1
ATOM 824 C C . ALA A 1 102 ? 5.193 3.796 9.358 1.00 92.38 102 ALA A C 1
ATOM 826 O O . ALA A 1 102 ? 5.985 3.207 8.630 1.00 92.38 102 ALA A O 1
ATOM 827 N N . LYS A 1 103 ? 4.626 3.190 10.409 1.00 94.25 103 LYS A N 1
ATOM 828 C CA . LYS A 1 103 ? 4.925 1.799 10.785 1.00 94.25 103 LYS A CA 1
ATOM 829 C C . LYS A 1 103 ? 4.499 0.780 9.724 1.00 94.25 103 LYS A C 1
ATOM 831 O O . LYS A 1 103 ? 5.288 -0.098 9.392 1.00 94.25 103 LYS A O 1
ATOM 836 N N . ILE A 1 104 ? 3.295 0.917 9.154 1.00 93.50 104 ILE A N 1
ATOM 837 C CA . ILE A 1 104 ? 2.825 0.058 8.046 1.00 93.50 104 ILE A CA 1
ATOM 838 C C . ILE A 1 104 ? 3.782 0.168 6.859 1.00 93.50 104 ILE A C 1
ATOM 840 O O . ILE A 1 104 ? 4.196 -0.841 6.294 1.00 93.50 104 ILE A O 1
ATOM 844 N N . ARG A 1 105 ? 4.159 1.399 6.503 1.00 89.88 105 ARG A N 1
ATOM 845 C CA . ARG A 1 105 ? 5.135 1.675 5.453 1.00 89.88 105 ARG A CA 1
ATOM 846 C C . ARG A 1 105 ? 6.455 0.950 5.704 1.00 89.88 105 ARG A C 1
ATOM 848 O O . ARG A 1 105 ? 7.010 0.416 4.755 1.00 89.88 105 ARG A O 1
ATOM 855 N N . MET A 1 106 ? 6.964 0.918 6.935 1.00 88.75 106 MET A N 1
ATOM 856 C CA . MET A 1 106 ? 8.265 0.307 7.247 1.00 88.75 106 MET A CA 1
ATOM 857 C C . MET A 1 106 ? 8.330 -1.207 7.007 1.00 88.75 106 MET A C 1
ATOM 859 O O . MET A 1 106 ? 9.419 -1.765 7.010 1.00 88.75 106 MET A O 1
ATOM 863 N N . LEU A 1 107 ? 7.204 -1.876 6.740 1.00 86.88 107 LEU A N 1
ATOM 864 C CA . LEU A 1 107 ? 7.209 -3.257 6.250 1.00 86.88 107 LEU A CA 1
ATOM 865 C C . LEU A 1 107 ? 7.662 -3.382 4.780 1.00 86.88 107 LEU A C 1
ATOM 867 O O . LEU A 1 107 ? 7.860 -4.494 4.293 1.00 86.88 107 LEU A O 1
ATOM 871 N N . LYS A 1 108 ? 7.841 -2.264 4.062 1.00 75.38 108 LYS A N 1
ATOM 872 C CA . LYS A 1 108 ? 8.446 -2.228 2.722 1.00 75.38 108 LYS A CA 1
ATOM 873 C C . LYS A 1 108 ? 9.960 -2.455 2.795 1.00 75.38 108 LYS A C 1
ATOM 875 O O . LYS A 1 108 ? 10.603 -2.109 3.781 1.00 75.38 108 LYS A O 1
ATOM 880 N N . LYS A 1 109 ? 10.553 -2.952 1.707 1.00 61.28 109 LYS A N 1
ATOM 881 C CA . LYS A 1 109 ? 11.992 -3.269 1.649 1.00 61.28 109 LYS A CA 1
ATOM 882 C C . LYS A 1 109 ? 12.923 -2.171 1.082 1.00 61.28 109 LYS A C 1
ATOM 884 O O . LYS A 1 109 ? 14.123 -2.390 1.141 1.00 61.28 109 LYS A O 1
ATOM 889 N N . PHE A 1 110 ? 12.447 -1.011 0.587 1.00 44.44 110 PHE A N 1
ATOM 890 C CA . PHE A 1 110 ? 13.299 0.057 -0.018 1.00 44.44 110 PHE A CA 1
ATOM 891 C C . PHE A 1 110 ? 12.701 1.4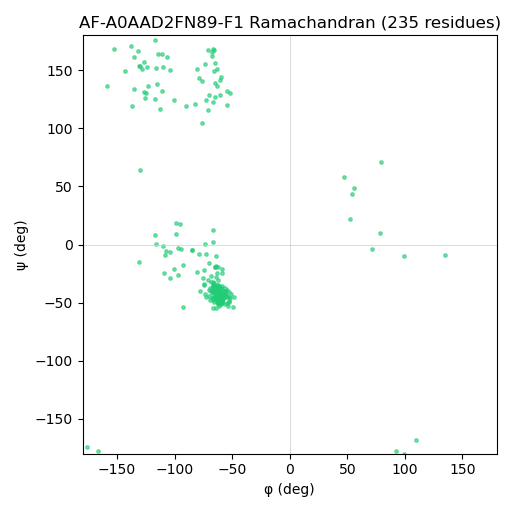87 0.100 1.00 44.44 110 PHE A C 1
ATOM 893 O O . PHE A 1 110 ? 11.535 1.620 0.472 1.00 44.44 110 PHE A O 1
ATOM 900 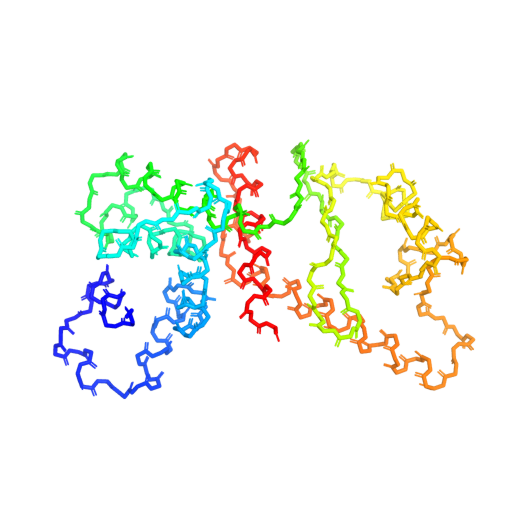N N . SER A 1 111 ? 13.458 2.568 -0.190 1.00 36.25 111 SER A N 1
ATOM 901 C CA . SER A 1 111 ? 13.091 3.993 0.067 1.00 36.25 111 SER A CA 1
ATOM 902 C C . SER A 1 111 ? 13.872 5.023 -0.809 1.00 36.25 111 SER A C 1
ATOM 904 O O . SER A 1 111 ? 15.062 4.805 -0.803 1.00 36.25 111 SER A O 1
ATOM 906 N N . PHE A 1 112 ? 13.310 6.112 -1.434 1.00 33.62 112 PHE A N 1
ATOM 907 C CA . PHE A 1 112 ? 13.771 7.570 -1.506 1.00 33.62 112 PHE A CA 1
ATOM 908 C C . PHE A 1 112 ? 12.655 8.570 -2.042 1.00 33.62 112 PHE A C 1
ATOM 910 O O . PHE A 1 112 ? 11.521 8.108 -2.103 1.00 33.62 112 PHE A O 1
ATOM 917 N N . LEU A 1 113 ? 12.884 9.910 -2.233 1.00 39.25 113 LEU A N 1
ATOM 918 C CA . LEU A 1 113 ? 11.886 11.057 -2.233 1.00 39.25 113 LEU A CA 1
ATOM 919 C C . LEU A 1 113 ? 12.093 12.257 -3.237 1.00 39.25 113 LEU A C 1
ATOM 921 O O . LEU A 1 113 ? 13.252 12.607 -3.458 1.00 39.25 113 LEU A O 1
ATOM 925 N N . LYS A 1 114 ? 10.993 12.923 -3.708 1.00 27.58 114 LYS A N 1
ATOM 926 C CA . LYS A 1 114 ? 10.728 14.361 -4.133 1.00 27.58 114 LYS A CA 1
ATOM 927 C C . LYS A 1 114 ? 9.222 14.619 -4.507 1.00 27.58 114 LYS A C 1
ATOM 929 O O . LYS A 1 114 ? 8.477 13.707 -4.201 1.00 27.58 114 LYS A O 1
ATOM 934 N N . ALA A 1 115 ? 8.710 15.774 -5.026 1.00 38.03 115 ALA A N 1
ATOM 935 C CA . ALA A 1 115 ? 7.252 16.149 -5.200 1.00 38.03 115 ALA A CA 1
ATOM 936 C C . ALA A 1 115 ? 6.775 16.537 -6.640 1.00 38.03 115 ALA A C 1
ATOM 938 O O . ALA A 1 115 ? 7.570 17.049 -7.415 1.00 38.03 115 ALA A O 1
ATOM 939 N N . GLY A 1 116 ? 5.474 16.330 -6.968 1.00 51.97 116 GLY A N 1
ATOM 940 C CA . GLY A 1 116 ? 4.864 16.307 -8.324 1.00 51.97 116 GLY A CA 1
ATOM 941 C C . GLY A 1 116 ? 5.075 14.996 -9.109 1.00 51.97 116 GLY A C 1
ATOM 942 O O . GLY A 1 116 ? 5.884 14.996 -10.018 1.00 51.97 116 GLY A O 1
ATOM 943 N N . LEU A 1 117 ? 4.426 13.881 -8.738 1.00 69.75 117 LEU A N 1
ATOM 944 C CA . LEU A 1 117 ? 5.151 12.605 -8.666 1.00 69.75 117 LEU A CA 1
ATOM 945 C C . LEU A 1 117 ? 4.640 11.368 -9.398 1.00 69.75 117 LEU A C 1
ATOM 947 O O . LEU A 1 117 ? 3.547 10.893 -9.095 1.00 69.75 117 LEU A O 1
ATOM 951 N N . ASP A 1 118 ? 5.551 10.727 -10.126 1.00 76.56 118 ASP A N 1
ATOM 952 C CA . ASP A 1 118 ? 5.432 9.364 -10.637 1.00 76.56 118 ASP A CA 1
ATOM 953 C C . ASP A 1 118 ? 6.276 8.371 -9.840 1.00 76.56 118 ASP A C 1
ATOM 955 O O . ASP A 1 118 ? 7.329 8.705 -9.301 1.00 76.56 118 ASP A O 1
ATOM 959 N N . TYR A 1 119 ? 5.821 7.122 -9.775 1.00 84.31 119 TYR A N 1
ATOM 960 C CA . TYR A 1 119 ? 6.584 6.006 -9.221 1.00 84.31 119 TYR A CA 1
ATOM 961 C C . TYR A 1 119 ? 6.709 4.907 -10.268 1.00 84.31 119 TYR A C 1
ATOM 963 O O . TYR A 1 119 ? 5.720 4.505 -10.877 1.00 84.31 119 TYR A O 1
ATOM 971 N N . GLU A 1 120 ? 7.905 4.346 -10.397 1.00 88.31 120 GLU A N 1
ATOM 972 C CA . GLU A 1 120 ? 8.137 3.137 -11.174 1.00 88.31 120 GLU A CA 1
ATOM 973 C C . GLU A 1 120 ? 7.970 1.924 -10.255 1.00 88.31 120 GLU A C 1
ATOM 975 O O . GLU A 1 120 ? 8.677 1.767 -9.253 1.00 88.31 120 GLU A O 1
ATOM 980 N N . LEU A 1 121 ? 7.009 1.063 -10.586 1.00 89.31 121 LEU A N 1
ATOM 981 C CA . LEU A 1 121 ? 6.710 -0.156 -9.843 1.00 89.31 121 LEU A CA 1
ATOM 982 C C . LEU A 1 121 ? 7.097 -1.375 -10.680 1.00 89.31 121 LEU A C 1
ATOM 984 O O . LEU A 1 121 ? 6.726 -1.484 -11.844 1.00 89.31 121 LEU A O 1
ATOM 988 N N . GLY A 1 122 ? 7.814 -2.319 -10.074 1.00 90.06 122 GLY A N 1
ATOM 989 C CA . GLY A 1 122 ? 8.123 -3.607 -10.691 1.00 90.06 122 GLY A CA 1
ATOM 990 C C . GLY A 1 122 ? 7.512 -4.745 -9.891 1.00 90.06 122 GLY A C 1
ATOM 991 O O . GLY A 1 122 ? 7.757 -4.883 -8.688 1.00 90.06 122 GLY A O 1
ATOM 992 N N . ILE A 1 123 ? 6.721 -5.569 -10.569 1.00 90.19 123 ILE A N 1
ATOM 993 C CA . ILE A 1 123 ? 5.983 -6.683 -9.976 1.00 90.19 123 ILE A CA 1
ATOM 994 C C . ILE A 1 123 ? 6.509 -8.002 -10.536 1.00 90.19 123 ILE A C 1
ATOM 996 O O . ILE A 1 123 ? 6.775 -8.135 -11.728 1.00 90.19 123 ILE A O 1
ATOM 1000 N N . SER A 1 124 ? 6.654 -8.986 -9.656 1.00 89.88 124 SER A N 1
ATOM 1001 C CA . SER A 1 124 ? 6.997 -10.359 -10.009 1.00 89.88 124 SER A CA 1
ATOM 1002 C C . SER A 1 124 ? 5.948 -10.976 -10.933 1.00 89.88 124 SER A C 1
ATOM 1004 O O . SER A 1 124 ? 4.768 -11.016 -10.595 1.00 89.88 124 SER A O 1
ATOM 1006 N N . LEU A 1 125 ? 6.381 -11.544 -12.058 1.00 89.69 125 LEU A N 1
ATOM 1007 C CA . LEU A 1 125 ? 5.496 -12.264 -12.983 1.00 89.69 125 LEU A CA 1
ATOM 1008 C C . LEU A 1 125 ? 4.979 -13.599 -12.420 1.00 89.69 125 LEU A C 1
ATOM 1010 O O . LEU A 1 125 ? 4.043 -14.170 -12.974 1.00 89.69 125 LEU A O 1
ATOM 1014 N N . VAL A 1 126 ? 5.607 -14.117 -11.358 1.00 86.88 126 VAL A N 1
ATOM 1015 C CA . VAL A 1 126 ? 5.297 -15.438 -10.789 1.00 86.88 126 VAL A CA 1
ATOM 1016 C C . VAL A 1 126 ? 4.273 -15.331 -9.667 1.00 86.88 126 VAL A C 1
ATOM 1018 O O . VAL A 1 126 ? 3.250 -16.006 -9.694 1.00 86.88 126 VAL A O 1
ATOM 1021 N N . ASP A 1 127 ? 4.554 -14.488 -8.674 1.00 84.81 127 ASP A N 1
ATOM 1022 C CA . ASP A 1 127 ? 3.770 -14.391 -7.438 1.00 84.81 127 ASP A CA 1
ATOM 1023 C C . ASP A 1 127 ? 3.107 -13.020 -7.250 1.00 84.81 127 ASP A C 1
ATOM 1025 O O . ASP A 1 127 ? 2.551 -12.752 -6.188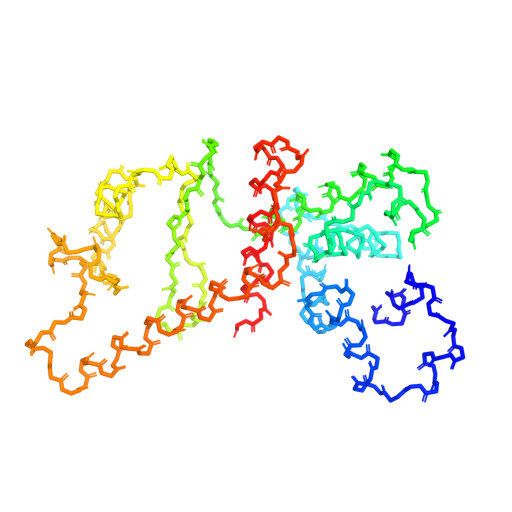 1.00 84.81 127 ASP A O 1
ATOM 1029 N N . ASN A 1 128 ? 3.156 -12.149 -8.267 1.00 83.56 128 ASN A N 1
ATOM 1030 C CA . ASN A 1 128 ? 2.565 -10.807 -8.262 1.00 83.56 128 ASN A CA 1
ATOM 1031 C C . ASN A 1 128 ? 2.987 -9.938 -7.056 1.00 83.56 128 ASN A C 1
ATOM 1033 O O . ASN A 1 128 ? 2.319 -8.962 -6.703 1.00 83.56 128 ASN A O 1
ATOM 1037 N N . ARG A 1 129 ? 4.121 -10.263 -6.421 1.00 85.50 129 ARG A N 1
ATOM 1038 C CA . ARG A 1 129 ? 4.690 -9.458 -5.341 1.00 85.50 129 ARG A CA 1
ATOM 1039 C C . ARG A 1 129 ? 5.418 -8.250 -5.900 1.00 85.50 129 ARG A C 1
ATOM 1041 O O . ARG A 1 129 ? 6.097 -8.332 -6.922 1.00 85.50 129 ARG A O 1
ATOM 1048 N N . LEU A 1 130 ? 5.318 -7.135 -5.186 1.00 87.69 130 LEU A N 1
ATOM 1049 C CA . LEU A 1 130 ? 6.056 -5.922 -5.499 1.00 87.69 130 LEU A CA 1
ATOM 1050 C C . LEU A 1 130 ? 7.543 -6.131 -5.181 1.00 87.69 130 LEU A C 1
ATOM 1052 O O . LEU A 1 130 ? 7.913 -6.368 -4.030 1.00 87.69 130 LEU A O 1
ATOM 1056 N N . LEU A 1 131 ? 8.384 -6.082 -6.212 1.00 87.31 131 LEU A N 1
ATOM 1057 C CA . LEU A 1 131 ? 9.832 -6.297 -6.125 1.00 87.31 131 LEU A CA 1
ATOM 1058 C C . LEU A 1 131 ? 10.618 -4.990 -6.208 1.00 87.31 131 LEU A C 1
ATOM 1060 O O . LEU A 1 131 ? 11.713 -4.895 -5.655 1.00 87.31 131 LEU A O 1
ATOM 1064 N N . TRP A 1 132 ? 10.059 -4.001 -6.900 1.00 87.44 132 TRP A N 1
ATOM 1065 C CA . TRP A 1 132 ? 10.701 -2.729 -7.183 1.00 87.44 132 TRP A CA 1
ATOM 1066 C C . TRP A 1 132 ? 9.724 -1.585 -6.941 1.00 87.44 132 TRP A C 1
ATOM 1068 O O . TRP A 1 132 ? 8.566 -1.645 -7.354 1.00 87.44 132 TRP A O 1
ATOM 1078 N N . ILE A 1 133 ? 10.209 -0.557 -6.254 1.00 86.12 133 ILE A N 1
ATOM 1079 C CA . ILE A 1 133 ? 9.566 0.748 -6.139 1.00 86.12 133 ILE A CA 1
ATOM 1080 C C . ILE A 1 133 ? 10.686 1.757 -6.308 1.00 86.12 133 ILE A C 1
ATOM 1082 O O . ILE A 1 133 ? 11.619 1.778 -5.498 1.00 86.12 133 ILE A O 1
ATOM 1086 N N . ARG A 1 134 ? 10.584 2.597 -7.325 1.00 83.00 134 ARG A N 1
ATOM 1087 C CA . ARG A 1 134 ? 11.491 3.715 -7.530 1.00 83.00 134 ARG A CA 1
ATOM 1088 C C . ARG A 1 134 ? 10.698 4.984 -7.763 1.00 83.00 134 ARG A C 1
ATOM 1090 O O . ARG A 1 134 ? 9.540 4.950 -8.168 1.00 83.00 134 ARG A O 1
ATOM 1097 N N . GLY A 1 135 ? 11.334 6.086 -7.413 1.00 77.12 135 GLY A N 1
ATOM 1098 C CA . GLY A 1 135 ? 10.727 7.392 -7.366 1.00 77.12 135 GLY A CA 1
ATOM 1099 C C . GLY A 1 135 ? 10.568 7.865 -5.924 1.0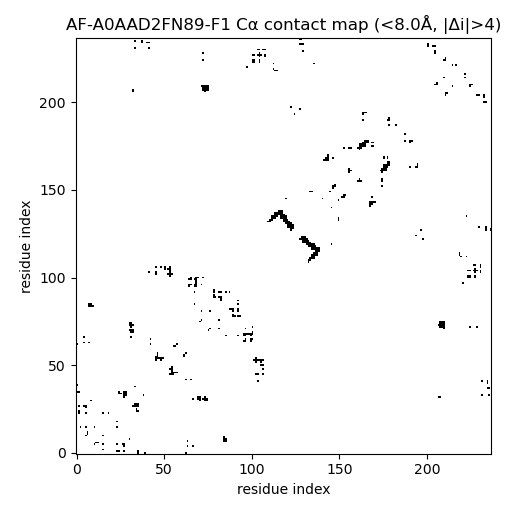0 77.12 135 GLY A C 1
ATOM 1100 O O . GLY A 1 135 ? 11.135 7.283 -4.991 1.00 77.12 135 GLY A O 1
ATOM 1101 N N . PRO A 1 136 ? 9.807 8.934 -5.737 1.00 75.06 136 PRO A N 1
ATOM 1102 C CA . PRO A 1 136 ? 8.993 9.555 -6.763 1.00 75.06 136 PRO A CA 1
ATOM 1103 C C . PRO A 1 136 ? 9.777 10.486 -7.723 1.00 75.06 136 PRO A C 1
ATOM 1105 O O . PRO A 1 136 ? 10.774 11.081 -7.315 1.00 75.06 136 PRO A O 1
ATOM 1108 N N . PHE A 1 137 ? 9.325 10.620 -8.974 1.00 75.12 137 PHE A N 1
ATOM 1109 C CA . PHE A 1 137 ? 9.929 11.443 -10.041 1.00 75.12 137 PHE A CA 1
ATOM 1110 C C . PHE A 1 137 ? 8.996 12.571 -10.473 1.00 75.12 137 PHE A C 1
ATOM 1112 O O . PHE A 1 137 ? 7.793 12.365 -10.417 1.00 75.12 137 PHE A O 1
ATOM 1119 N N . PRO A 1 138 ? 9.486 13.716 -10.970 1.00 71.25 138 PRO A N 1
ATOM 1120 C CA . PRO A 1 138 ? 8.627 14.718 -11.598 1.00 71.25 138 PRO A CA 1
ATOM 1121 C C . PRO A 1 138 ? 7.745 14.100 -12.701 1.00 71.25 138 PRO A C 1
ATOM 1123 O O . PRO A 1 138 ? 8.276 13.424 -13.583 1.00 71.25 138 PRO A O 1
ATOM 1126 N N . ALA A 1 139 ? 6.436 14.369 -12.674 1.00 67.44 139 ALA A N 1
ATOM 1127 C CA . ALA A 1 139 ? 5.395 13.774 -13.531 1.00 67.44 139 ALA A CA 1
ATOM 1128 C C . ALA A 1 139 ? 5.484 14.126 -15.037 1.00 67.44 139 ALA A C 1
ATOM 1130 O O . ALA A 1 139 ? 4.549 13.915 -15.803 1.00 67.44 139 ALA A O 1
ATOM 1131 N N . GLU A 1 140 ? 6.607 14.700 -15.464 1.00 69.56 140 GLU A N 1
ATOM 1132 C CA . GLU A 1 140 ? 6.922 15.059 -16.852 1.00 69.56 140 GLU A CA 1
ATOM 1133 C C . GLU A 1 140 ? 8.031 14.168 -17.438 1.00 69.56 140 GLU A C 1
ATOM 1135 O O . GLU A 1 140 ? 8.415 14.310 -18.600 1.00 69.56 140 GLU A O 1
ATOM 1140 N N . THR A 1 141 ? 8.570 13.245 -16.638 1.00 76.94 141 THR A N 1
ATOM 1141 C CA . THR A 1 141 ? 9.665 12.372 -17.064 1.00 76.94 141 THR A CA 1
ATOM 1142 C C . THR A 1 141 ? 9.103 11.190 -17.847 1.00 76.94 141 THR A C 1
ATOM 1144 O O . THR A 1 141 ? 8.317 10.414 -17.317 1.00 76.94 141 THR A O 1
ATOM 1147 N N . ASN A 1 142 ? 9.523 11.014 -19.103 1.00 82.62 142 ASN A N 1
ATOM 1148 C CA . ASN A 1 142 ? 9.091 9.867 -19.907 1.00 82.62 142 ASN A CA 1
ATOM 1149 C C . ASN A 1 142 ? 9.513 8.529 -19.272 1.00 82.62 142 ASN A C 1
ATOM 1151 O O . ASN A 1 142 ? 10.650 8.381 -18.819 1.00 82.62 142 ASN A O 1
ATOM 1155 N N . ASP A 1 143 ? 8.637 7.525 -19.357 1.00 82.06 143 ASP A N 1
ATOM 1156 C CA . ASP A 1 143 ? 8.834 6.168 -18.823 1.00 82.06 143 ASP A CA 1
ATOM 1157 C C . ASP A 1 143 ? 10.193 5.549 -19.190 1.00 82.06 143 ASP A C 1
ATOM 1159 O O . ASP A 1 143 ? 10.896 4.988 -18.347 1.00 82.06 143 ASP A O 1
ATOM 1163 N N . ILE A 1 144 ? 10.598 5.672 -20.459 1.00 87.25 144 ILE A N 1
ATOM 1164 C CA . ILE A 1 144 ? 11.872 5.131 -20.949 1.00 87.25 144 ILE A CA 1
ATOM 1165 C C . ILE A 1 144 ? 13.090 5.839 -20.338 1.00 87.25 144 ILE A C 1
ATOM 1167 O O . ILE A 1 144 ? 14.129 5.211 -20.134 1.00 87.25 144 ILE A O 1
ATOM 1171 N N . THR A 1 145 ? 12.970 7.135 -20.040 1.00 87.56 145 THR A N 1
ATOM 1172 C CA . THR A 1 145 ? 14.019 7.921 -19.382 1.00 87.56 145 THR A CA 1
ATOM 1173 C C . THR A 1 145 ? 14.164 7.465 -17.940 1.00 87.56 145 THR A C 1
ATOM 1175 O O . THR A 1 145 ? 15.269 7.123 -17.524 1.00 87.56 145 THR A O 1
ATOM 1178 N N . VAL A 1 146 ? 13.045 7.334 -17.220 1.00 87.31 146 VAL A N 1
ATOM 1179 C CA . VAL A 1 146 ? 13.024 6.782 -15.860 1.00 87.31 146 VAL A CA 1
ATOM 1180 C C . VAL A 1 146 ? 13.681 5.400 -15.827 1.00 87.31 146 VAL A C 1
ATOM 1182 O O . VAL A 1 146 ? 14.616 5.189 -15.059 1.00 87.31 146 VAL A O 1
ATOM 1185 N N . LEU A 1 147 ? 13.289 4.481 -16.717 1.00 88.81 147 LEU A N 1
ATOM 1186 C CA . LEU A 1 147 ? 13.873 3.137 -16.784 1.00 88.81 147 LEU A CA 1
ATOM 1187 C C . LEU A 1 147 ? 15.410 3.171 -16.893 1.00 88.81 147 LEU A C 1
ATOM 1189 O O . LEU A 1 147 ? 16.108 2.388 -16.234 1.00 88.81 147 LEU A O 1
ATOM 1193 N N . ARG A 1 148 ? 15.929 4.040 -17.768 1.00 90.50 148 ARG A N 1
ATOM 1194 C CA . ARG A 1 148 ? 17.358 4.150 -18.093 1.00 90.50 148 ARG A CA 1
ATOM 1195 C C . ARG A 1 148 ? 18.160 4.813 -16.982 1.00 90.50 148 ARG A C 1
ATOM 1197 O O . ARG A 1 148 ? 19.256 4.345 -16.677 1.00 90.50 148 ARG A O 1
ATOM 1204 N N . GLU A 1 149 ? 17.624 5.875 -16.396 1.00 88.56 149 GLU A N 1
ATOM 1205 C CA . GLU A 1 149 ? 18.363 6.777 -15.509 1.00 88.56 149 GLU A CA 1
ATOM 1206 C C . GLU A 1 149 ? 18.159 6.448 -14.024 1.00 88.56 149 GLU A C 1
ATOM 1208 O O . GLU A 1 149 ? 19.055 6.659 -13.210 1.00 88.56 149 GLU A O 1
ATOM 1213 N N . GLU A 1 150 ? 17.032 5.831 -13.659 1.00 85.75 150 GLU A N 1
ATOM 1214 C CA . GLU A 1 150 ? 16.635 5.642 -12.255 1.00 85.75 150 GLU A CA 1
ATOM 1215 C C . GLU A 1 150 ? 16.950 4.247 -11.698 1.00 85.75 150 GLU A C 1
ATOM 1217 O O . GLU A 1 150 ? 16.609 3.899 -10.563 1.00 85.75 150 GLU A O 1
ATOM 1222 N N . GLY A 1 151 ? 17.705 3.459 -12.465 1.00 86.31 151 GLY A N 1
ATOM 1223 C CA . GLY A 1 151 ? 18.428 2.286 -11.980 1.00 86.31 151 GLY A CA 1
ATOM 1224 C C . GLY A 1 151 ? 17.754 0.937 -12.218 1.00 86.31 151 GLY A C 1
ATOM 1225 O O . GLY A 1 151 ? 18.432 -0.080 -12.064 1.00 86.31 151 GLY A O 1
ATOM 1226 N N . LEU A 1 152 ? 16.487 0.881 -12.649 1.00 89.44 152 LEU A N 1
ATOM 1227 C CA . LEU A 1 152 ? 15.835 -0.399 -12.952 1.00 89.44 152 LEU A CA 1
ATOM 1228 C C . LEU A 1 152 ? 16.553 -1.134 -14.089 1.00 89.44 152 LEU A C 1
ATOM 1230 O O . LEU A 1 152 ? 16.853 -2.320 -13.957 1.00 89.44 152 LEU A O 1
ATOM 1234 N N . LEU A 1 153 ? 16.911 -0.437 -15.172 1.00 92.00 153 LEU A N 1
ATOM 1235 C CA . LEU A 1 153 ? 17.663 -1.043 -16.273 1.00 92.00 153 LEU A CA 1
ATOM 1236 C C . LEU A 1 153 ? 19.019 -1.596 -15.816 1.00 92.00 153 LEU A C 1
ATOM 1238 O O . LEU A 1 153 ? 19.406 -2.697 -16.213 1.00 92.00 153 LEU A O 1
ATOM 1242 N N . ALA A 1 154 ? 19.734 -0.849 -14.972 1.00 92.12 154 ALA A N 1
ATOM 1243 C CA . ALA A 1 154 ? 21.010 -1.284 -14.412 1.00 92.12 154 ALA A CA 1
ATOM 1244 C C . ALA A 1 154 ? 20.836 -2.539 -13.543 1.00 92.12 154 ALA A C 1
ATOM 1246 O O . ALA A 1 154 ? 21.618 -3.483 -13.656 1.00 92.12 154 ALA A O 1
ATOM 1247 N N . GLU A 1 155 ? 19.779 -2.592 -12.732 1.00 90.50 155 GLU A N 1
ATOM 1248 C CA . GLU A 1 155 ? 19.473 -3.737 -11.879 1.00 90.50 155 GLU A CA 1
ATOM 1249 C C . GLU A 1 155 ? 19.070 -4.979 -12.692 1.00 90.50 155 GLU A C 1
ATOM 1251 O O . GLU A 1 155 ? 19.552 -6.080 -12.412 1.00 90.50 155 GLU A O 1
ATOM 1256 N N . LEU A 1 156 ? 18.258 -4.812 -13.742 1.00 92.69 156 LEU A N 1
ATOM 1257 C CA . LEU A 1 156 ? 17.906 -5.883 -14.681 1.00 92.69 156 LEU A CA 1
ATOM 1258 C C . LEU A 1 156 ? 19.154 -6.447 -15.369 1.00 92.69 156 LEU A C 1
ATOM 1260 O O . LEU A 1 156 ? 19.345 -7.664 -15.395 1.00 92.69 156 LEU A O 1
ATOM 1264 N N . LYS A 1 157 ? 20.049 -5.577 -15.855 1.00 93.75 157 LYS A N 1
ATOM 1265 C CA . LYS A 1 157 ? 21.334 -5.977 -16.455 1.00 93.75 157 LYS A CA 1
ATOM 1266 C C . LYS A 1 157 ? 22.209 -6.727 -15.455 1.00 93.75 157 LYS A C 1
ATOM 1268 O O . LYS A 1 157 ? 22.675 -7.825 -15.755 1.00 93.75 157 LYS A O 1
ATOM 1273 N N . ARG A 1 158 ? 22.373 -6.187 -14.243 1.00 93.81 158 ARG A N 1
ATOM 1274 C CA . ARG A 1 158 ? 23.167 -6.797 -13.165 1.00 93.81 158 ARG A CA 1
ATOM 1275 C C . ARG A 1 158 ? 22.673 -8.200 -12.810 1.00 93.81 158 ARG A C 1
ATOM 1277 O O . ARG A 1 158 ? 23.481 -9.098 -12.593 1.00 93.81 158 ARG A O 1
ATOM 1284 N N . ARG A 1 159 ? 21.353 -8.395 -12.762 1.00 90.44 159 ARG A N 1
ATOM 1285 C CA . ARG A 1 159 ? 20.725 -9.690 -12.454 1.00 90.44 159 ARG A CA 1
ATOM 1286 C C . ARG A 1 159 ? 20.564 -10.609 -13.663 1.00 90.44 159 ARG A C 1
ATOM 1288 O O . ARG A 1 159 ? 20.138 -11.745 -13.475 1.00 90.44 159 ARG A O 1
ATOM 1295 N N . LYS A 1 160 ? 20.892 -10.146 -14.874 1.00 92.56 160 LYS A N 1
ATOM 1296 C CA . LYS A 1 160 ? 20.622 -10.848 -16.141 1.00 92.56 160 LYS A CA 1
ATOM 1297 C C . LYS A 1 160 ? 19.138 -11.217 -16.281 1.00 92.56 160 LYS A C 1
ATOM 1299 O O . LYS A 1 160 ? 18.791 -12.335 -16.650 1.00 92.56 160 LYS A O 1
ATOM 1304 N N . GLN A 1 161 ? 18.269 -10.274 -15.930 1.00 92.62 161 GLN A N 1
ATOM 1305 C CA . GLN A 1 161 ? 16.816 -10.412 -15.979 1.00 92.62 161 GLN A CA 1
ATOM 1306 C C . GLN A 1 161 ? 16.209 -9.465 -17.019 1.00 92.62 161 GLN A C 1
ATOM 1308 O O . GLN A 1 161 ? 16.839 -8.498 -17.462 1.00 92.62 161 GLN A O 1
ATOM 1313 N N . SER A 1 162 ? 14.954 -9.746 -17.371 1.00 91.94 162 SER A N 1
ATOM 1314 C CA . SER A 1 162 ? 14.146 -8.914 -18.257 1.00 91.94 162 SER A CA 1
ATOM 1315 C C . SER A 1 162 ? 12.795 -8.594 -17.620 1.00 91.94 162 SER A C 1
ATOM 1317 O O . SER A 1 162 ? 12.268 -9.386 -16.836 1.00 91.94 162 SER A O 1
ATOM 1319 N N . ALA A 1 163 ? 12.229 -7.446 -17.980 1.00 93.56 163 ALA A N 1
ATOM 1320 C CA . ALA A 1 163 ? 10.903 -7.005 -17.571 1.00 93.56 163 ALA A CA 1
ATOM 1321 C C . ALA A 1 163 ? 9.920 -7.025 -18.751 1.00 93.56 163 ALA A C 1
ATOM 1323 O O . ALA A 1 163 ? 10.313 -6.882 -19.911 1.00 93.56 163 ALA A O 1
ATOM 1324 N N . ILE A 1 164 ? 8.631 -7.193 -18.446 1.00 94.31 164 ILE A N 1
ATOM 1325 C CA . ILE A 1 164 ? 7.540 -6.950 -19.395 1.00 94.31 164 ILE A CA 1
ATOM 1326 C C . ILE A 1 164 ? 6.946 -5.589 -19.064 1.00 94.31 164 ILE A C 1
ATOM 1328 O O . ILE A 1 164 ? 6.523 -5.372 -17.929 1.00 94.31 164 ILE A O 1
ATOM 1332 N N . CYS A 1 165 ? 6.899 -4.702 -20.052 1.00 91.12 165 CYS A N 1
ATOM 1333 C CA . CYS A 1 165 ? 6.463 -3.320 -19.877 1.00 91.12 165 CYS A CA 1
ATOM 1334 C C . CYS A 1 165 ? 5.444 -2.922 -20.951 1.00 91.12 165 CYS A C 1
ATOM 1336 O O . CYS A 1 165 ? 5.273 -3.612 -21.962 1.00 91.12 165 CYS A O 1
ATOM 1338 N N . ASP A 1 166 ? 4.772 -1.792 -20.730 1.00 87.81 166 ASP A N 1
ATOM 1339 C CA . ASP A 1 166 ? 3.930 -1.170 -21.751 1.00 87.81 166 ASP A CA 1
ATOM 1340 C C . ASP A 1 166 ? 4.785 -0.564 -22.885 1.00 87.81 166 ASP A C 1
ATOM 1342 O O . ASP A 1 166 ? 6.005 -0.426 -22.771 1.00 87.81 166 ASP A O 1
ATOM 1346 N N . LYS A 1 167 ? 4.153 -0.188 -23.999 1.00 86.12 167 LYS A N 1
ATOM 1347 C CA . LYS A 1 167 ? 4.800 0.355 -25.201 1.00 86.12 167 LYS A CA 1
ATOM 1348 C C . LYS A 1 167 ? 5.601 1.635 -24.950 1.00 86.12 167 LYS A C 1
ATOM 1350 O O . LYS A 1 167 ? 6.531 1.895 -25.711 1.00 86.12 167 LYS A O 1
ATOM 1355 N N . GLY A 1 168 ? 5.282 2.399 -23.902 1.00 84.12 168 GLY A N 1
ATOM 1356 C CA . GLY A 1 168 ? 6.054 3.578 -23.480 1.00 84.12 168 GLY A CA 1
ATOM 1357 C C . GLY A 1 168 ? 7.519 3.268 -23.140 1.00 84.12 168 GLY A C 1
ATOM 1358 O O . GLY A 1 168 ? 8.373 4.141 -23.247 1.00 84.12 168 GLY A O 1
ATOM 1359 N N . TYR A 1 169 ? 7.836 2.004 -22.839 1.00 88.19 169 TYR A N 1
ATOM 1360 C CA . TYR A 1 169 ? 9.184 1.526 -22.515 1.00 88.19 169 TYR A CA 1
ATOM 1361 C C . TYR A 1 169 ? 9.940 0.928 -23.718 1.00 88.19 169 TYR A C 1
ATOM 1363 O O . TYR A 1 169 ? 10.917 0.193 -23.553 1.00 88.19 169 TYR A O 1
ATOM 1371 N N . ASN A 1 170 ? 9.501 1.203 -24.949 1.00 85.50 170 ASN A N 1
ATOM 1372 C CA . ASN A 1 170 ? 10.256 0.809 -26.138 1.00 85.50 170 ASN A CA 1
ATOM 1373 C C . ASN A 1 170 ? 11.628 1.510 -26.177 1.00 85.50 170 ASN A C 1
ATOM 1375 O O . ASN A 1 170 ? 11.725 2.712 -25.951 1.00 85.50 170 ASN A O 1
ATOM 1379 N N . GLY A 1 171 ? 12.688 0.763 -26.512 1.00 85.62 171 GLY A N 1
ATOM 1380 C CA . GLY A 1 171 ? 14.047 1.305 -26.662 1.00 85.62 171 GLY A CA 1
ATOM 1381 C C . GLY A 1 171 ? 15.164 0.491 -26.001 1.00 85.62 171 GLY A C 1
ATOM 1382 O O . GLY A 1 171 ? 16.328 0.775 -26.258 1.00 85.62 171 GLY A O 1
ATOM 1383 N N . GLU A 1 172 ? 14.837 -0.526 -25.193 1.00 89.75 172 GLU A N 1
ATOM 1384 C CA . GLU A 1 172 ? 15.812 -1.392 -24.494 1.00 89.75 172 GLU A CA 1
ATOM 1385 C C . GLU A 1 172 ? 15.521 -2.900 -24.705 1.00 89.75 172 GLU A C 1
ATOM 1387 O O . GLU A 1 172 ? 15.218 -3.617 -23.748 1.00 8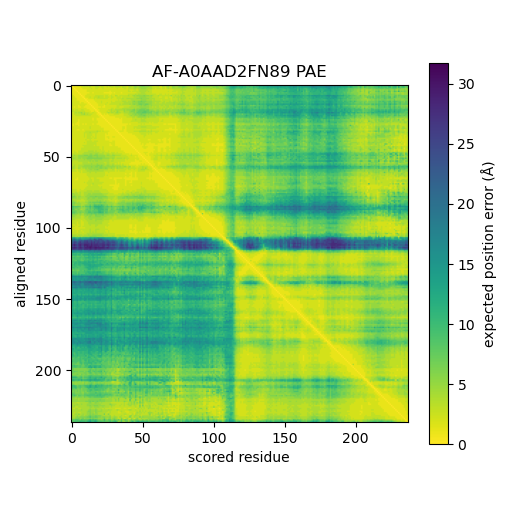9.75 172 GLU A O 1
ATOM 1392 N N . PRO A 1 173 ? 15.609 -3.433 -25.941 1.00 87.56 173 PRO A N 1
ATOM 1393 C CA . PRO A 1 173 ? 15.119 -4.780 -26.282 1.00 87.56 173 PRO A CA 1
ATOM 1394 C C . PRO A 1 173 ? 15.852 -5.934 -25.576 1.00 87.56 173 PRO A C 1
ATOM 1396 O O . PRO A 1 173 ? 15.311 -7.032 -25.470 1.00 87.56 173 PRO A O 1
ATOM 1399 N N . ASN A 1 174 ? 17.063 -5.698 -25.062 1.00 89.75 174 ASN A N 1
ATOM 1400 C CA . ASN A 1 174 ? 17.840 -6.713 -24.341 1.00 89.75 174 ASN A CA 1
ATOM 1401 C C . ASN A 1 174 ? 17.307 -6.987 -22.924 1.00 89.75 174 ASN A C 1
ATOM 1403 O O .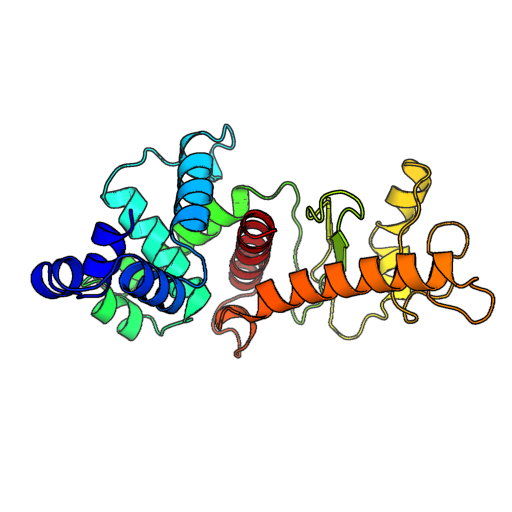 ASN A 1 174 ? 17.576 -8.042 -22.353 1.00 89.75 174 ASN A O 1
ATOM 1407 N N . ASN A 1 175 ? 16.567 -6.044 -22.334 1.00 93.88 175 ASN A N 1
ATOM 1408 C CA . ASN A 1 175 ? 16.100 -6.130 -20.948 1.00 93.88 175 ASN A CA 1
ATOM 1409 C C . ASN A 1 175 ? 14.604 -5.842 -20.797 1.00 93.88 175 ASN A C 1
ATOM 1411 O O . ASN A 1 175 ? 14.037 -6.182 -19.762 1.00 93.88 175 ASN A O 1
ATOM 1415 N N . VAL A 1 176 ? 13.950 -5.268 -21.805 1.00 93.06 176 VAL A N 1
ATOM 1416 C CA . VAL A 1 176 ? 12.519 -4.965 -21.784 1.00 93.06 176 VAL A CA 1
ATOM 1417 C C . VAL A 1 176 ? 11.820 -5.605 -22.971 1.00 93.06 176 VAL A C 1
ATOM 1419 O O . VAL A 1 176 ? 12.227 -5.454 -24.121 1.00 93.06 176 VAL A O 1
ATOM 1422 N N . SER A 1 177 ? 10.723 -6.302 -22.681 1.00 93.31 177 SER A N 1
ATOM 1423 C CA . SER A 1 177 ? 9.830 -6.878 -23.678 1.00 93.31 177 SER A CA 1
ATOM 1424 C C . SER A 1 177 ? 8.474 -6.178 -23.643 1.00 93.31 177 SER A C 1
ATOM 1426 O O . SER A 1 177 ? 7.750 -6.259 -22.653 1.00 93.31 177 SER A O 1
ATOM 1428 N N . THR A 1 178 ? 8.105 -5.518 -24.737 1.00 92.69 178 THR A N 1
ATOM 1429 C CA . THR A 1 178 ? 6.799 -4.863 -24.916 1.00 92.69 178 THR A CA 1
ATOM 1430 C C . THR A 1 178 ? 5.917 -5.661 -25.879 1.00 92.69 178 THR A C 1
ATOM 1432 O O . THR A 1 178 ? 6.404 -6.518 -26.629 1.00 92.69 178 THR A O 1
ATOM 1435 N N . CYS A 1 179 ? 4.602 -5.427 -25.862 1.00 87.56 179 CYS A N 1
ATOM 1436 C CA . CYS A 1 179 ? 3.684 -6.042 -26.827 1.00 87.56 179 CYS A CA 1
ATOM 1437 C C . CYS A 1 179 ? 3.951 -5.527 -28.249 1.00 87.56 179 CYS A C 1
ATOM 1439 O O . CYS A 1 179 ? 3.831 -4.327 -28.507 1.00 87.56 179 CYS A O 1
ATOM 1441 N N . ASN A 1 180 ? 4.238 -6.437 -29.183 1.00 87.12 180 ASN A N 1
ATOM 1442 C CA . ASN A 1 180 ? 4.532 -6.097 -30.577 1.00 87.12 180 ASN A CA 1
ATOM 1443 C C . ASN A 1 180 ? 3.854 -7.056 -31.580 1.00 87.12 180 ASN A C 1
ATOM 1445 O O . ASN A 1 180 ? 3.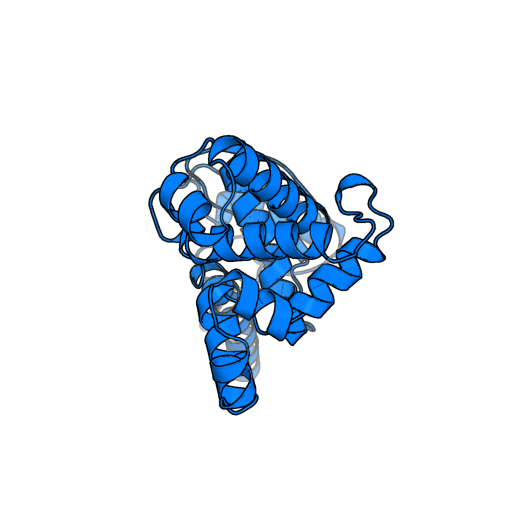240 -8.059 -31.209 1.00 87.12 180 ASN A O 1
ATOM 1449 N N . SER A 1 181 ? 3.913 -6.717 -32.870 1.00 87.31 181 SER A N 1
ATOM 1450 C CA . SER A 1 181 ? 3.272 -7.476 -33.956 1.00 87.31 181 SER A CA 1
ATOM 1451 C C . SER A 1 181 ? 3.911 -8.844 -34.206 1.00 87.31 181 SER A C 1
ATOM 1453 O O . SER A 1 181 ? 3.206 -9.757 -34.635 1.00 87.31 181 SER A O 1
ATOM 1455 N N . HIS A 1 182 ? 5.201 -8.994 -33.897 1.00 87.81 182 HIS A N 1
ATOM 1456 C CA . HIS A 1 182 ? 5.976 -10.222 -34.089 1.00 87.81 182 HIS A CA 1
ATOM 1457 C C . HIS A 1 182 ? 5.727 -11.270 -32.995 1.00 87.81 182 HIS A C 1
ATOM 1459 O O . HIS A 1 182 ? 6.163 -12.413 -33.127 1.00 87.81 182 HIS A O 1
ATOM 1465 N N . ASP A 1 183 ? 5.004 -10.917 -31.928 1.00 91.06 183 ASP A N 1
ATOM 1466 C CA . ASP A 1 183 ? 4.640 -11.864 -30.881 1.00 91.06 183 ASP A CA 1
ATOM 1467 C C . ASP A 1 183 ? 3.711 -12.963 -31.429 1.00 91.06 183 ASP A C 1
ATOM 1469 O O . ASP A 1 183 ? 2.630 -12.698 -31.975 1.00 91.06 183 ASP A O 1
ATOM 1473 N N . ASN A 1 184 ? 4.096 -14.221 -31.210 1.00 94.94 184 ASN A N 1
ATOM 1474 C CA . ASN A 1 184 ? 3.199 -15.354 -31.422 1.00 94.94 184 ASN A CA 1
ATOM 1475 C C . ASN A 1 184 ? 2.038 -15.337 -30.404 1.00 94.94 184 ASN A C 1
ATOM 1477 O O . ASN A 1 184 ? 2.054 -14.598 -29.415 1.00 94.94 184 ASN A O 1
ATOM 1481 N N . ALA A 1 185 ? 1.015 -16.165 -30.628 1.00 94.12 185 ALA A N 1
ATOM 1482 C CA . ALA A 1 185 ? -0.179 -16.188 -29.779 1.00 94.12 185 ALA A CA 1
ATOM 1483 C C . ALA A 1 185 ? 0.135 -16.443 -28.288 1.00 94.12 185 ALA A C 1
ATOM 1485 O O . ALA A 1 185 ? -0.444 -15.791 -27.417 1.00 94.12 185 ALA A O 1
ATOM 1486 N N . GLY A 1 186 ? 1.085 -17.337 -27.990 1.00 94.62 186 GLY A N 1
ATOM 1487 C CA . GLY A 1 186 ? 1.513 -17.636 -26.621 1.00 94.62 186 GLY A CA 1
ATOM 1488 C C . GLY A 1 186 ? 2.197 -16.446 -25.943 1.00 94.62 186 GLY A C 1
ATOM 1489 O O . GLY A 1 186 ? 1.839 -16.083 -24.822 1.00 94.62 186 GLY A O 1
ATOM 1490 N N . ALA A 1 187 ? 3.119 -15.781 -26.643 1.00 92.44 187 ALA A N 1
ATOM 1491 C CA . ALA A 1 187 ? 3.807 -14.586 -26.162 1.00 92.44 187 ALA A CA 1
ATOM 1492 C C . ALA A 1 187 ? 2.832 -13.419 -25.927 1.00 92.44 187 ALA A C 1
ATOM 1494 O O . ALA A 1 187 ? 2.896 -12.770 -24.880 1.00 92.44 187 ALA A O 1
ATOM 1495 N N . LYS A 1 188 ? 1.871 -13.202 -26.840 1.00 93.38 188 LYS A N 1
ATOM 1496 C CA . LYS A 1 188 ? 0.802 -12.199 -26.669 1.00 93.38 188 LYS A CA 1
ATOM 1497 C C . LYS A 1 188 ? -0.022 -12.467 -25.414 1.00 93.38 188 LYS A C 1
ATOM 1499 O O . LYS A 1 188 ? -0.249 -11.551 -24.622 1.00 93.38 188 LYS A O 1
ATOM 1504 N N . LEU A 1 189 ? -0.443 -13.717 -25.203 1.00 93.25 189 LEU A N 1
ATOM 1505 C CA . LEU A 1 189 ? -1.222 -14.100 -24.025 1.00 93.25 189 LEU A CA 1
ATOM 1506 C C . LEU A 1 189 ? -0.422 -13.916 -22.729 1.00 93.25 189 LEU A C 1
ATOM 1508 O O . LEU A 1 189 ? -0.959 -13.394 -21.751 1.00 93.25 189 LEU A O 1
ATOM 1512 N N . PHE A 1 190 ? 0.852 -14.310 -22.720 1.00 92.94 190 PHE A N 1
ATOM 1513 C CA . PHE A 1 190 ? 1.731 -14.166 -21.561 1.00 92.94 190 PHE A CA 1
ATOM 1514 C C . PHE A 1 190 ? 1.938 -12.695 -21.177 1.00 92.94 190 PHE A C 1
ATOM 1516 O O . PHE A 1 190 ? 1.667 -12.319 -20.035 1.00 92.94 190 PHE A O 1
ATOM 1523 N N . LYS A 1 191 ? 2.310 -11.839 -22.140 1.00 93.75 191 LYS A N 1
ATOM 1524 C CA . LYS A 1 191 ? 2.473 -10.393 -21.915 1.00 93.75 191 LYS A CA 1
ATOM 1525 C C . LYS A 1 191 ? 1.164 -9.729 -21.487 1.00 93.75 191 LYS A C 1
ATOM 1527 O O . LYS A 1 191 ? 1.159 -8.935 -20.553 1.00 93.75 191 LYS A O 1
ATOM 1532 N N . SER A 1 192 ? 0.035 -10.103 -22.095 1.00 91.38 192 SER A N 1
ATOM 1533 C CA . SER A 1 192 ? -1.281 -9.582 -21.699 1.00 91.38 192 SER A CA 1
ATOM 1534 C C . SER A 1 192 ? -1.627 -9.922 -20.246 1.00 91.38 192 SER A C 1
ATOM 1536 O O . SER A 1 192 ? -2.129 -9.067 -19.520 1.00 91.38 192 SER A O 1
ATOM 1538 N N . ARG A 1 193 ? -1.337 -11.149 -19.789 1.00 91.00 193 ARG A N 1
ATOM 1539 C CA . ARG A 1 193 ? -1.542 -11.544 -18.385 1.00 91.00 193 ARG A CA 1
ATOM 1540 C C . ARG A 1 193 ? -0.647 -10.751 -17.434 1.00 91.00 193 ARG A C 1
ATOM 1542 O O . ARG A 1 193 ? -1.145 -10.289 -16.412 1.00 91.00 193 ARG A O 1
ATOM 1549 N N . ALA A 1 194 ? 0.621 -10.554 -17.792 1.00 91.75 194 ALA A N 1
ATOM 1550 C CA . ALA A 1 194 ? 1.561 -9.747 -17.017 1.00 91.75 194 ALA A CA 1
ATOM 1551 C C . ALA A 1 194 ? 1.070 -8.298 -16.839 1.00 91.75 194 ALA A C 1
ATOM 1553 O O . ALA A 1 194 ? 0.966 -7.813 -15.713 1.00 91.75 194 ALA A O 1
ATOM 1554 N N . LEU A 1 195 ? 0.684 -7.638 -17.938 1.00 90.50 195 LEU A N 1
ATOM 1555 C CA . LEU A 1 195 ? 0.182 -6.260 -17.912 1.00 90.50 195 LEU A CA 1
ATOM 1556 C C . LEU A 1 195 ? -1.116 -6.134 -17.101 1.00 90.50 195 LEU A C 1
ATOM 1558 O O . LEU A 1 195 ? -1.232 -5.241 -16.265 1.00 90.50 195 LEU A O 1
ATOM 1562 N N . LYS A 1 196 ? -2.058 -7.076 -17.252 1.00 89.06 196 LYS A N 1
ATOM 1563 C CA . LYS A 1 196 ? -3.284 -7.111 -16.432 1.00 89.06 196 LYS A CA 1
ATOM 1564 C C . LYS A 1 196 ? -2.988 -7.301 -14.943 1.00 89.06 196 LYS A C 1
ATOM 1566 O O . LYS A 1 196 ? -3.674 -6.718 -14.109 1.00 89.06 196 LYS A O 1
ATOM 1571 N N . GLY A 1 197 ? -1.975 -8.096 -14.591 1.00 87.06 197 GLY A N 1
ATOM 1572 C CA . GLY A 1 197 ? -1.506 -8.224 -13.208 1.00 87.06 197 GLY A CA 1
ATOM 1573 C C . GLY A 1 197 ? -1.041 -6.881 -12.636 1.00 87.06 197 GLY A C 1
ATOM 1574 O O . GLY A 1 197 ? -1.438 -6.504 -11.531 1.00 87.06 197 GLY A O 1
ATOM 1575 N N . HIS A 1 198 ? -0.286 -6.114 -13.426 1.00 86.81 198 HIS A N 1
ATOM 1576 C CA . HIS A 1 198 ? 0.138 -4.763 -13.058 1.00 86.81 198 HIS A CA 1
ATOM 1577 C C . HIS A 1 198 ? -1.054 -3.798 -12.906 1.00 86.81 198 HIS A C 1
ATOM 1579 O O . HIS A 1 198 ? -1.148 -3.080 -11.909 1.00 86.81 198 HIS A O 1
ATOM 1585 N N . GLU A 1 199 ? -2.032 -3.842 -13.817 1.00 85.88 199 GLU A N 1
ATOM 1586 C CA . GLU A 1 199 ? -3.273 -3.061 -13.701 1.00 85.88 199 GLU A CA 1
ATOM 1587 C C . GLU A 1 199 ? -4.076 -3.410 -12.442 1.00 85.88 199 GLU A C 1
ATOM 1589 O O . GLU A 1 199 ? -4.605 -2.516 -11.778 1.00 85.88 199 GLU A O 1
ATOM 1594 N N . ILE A 1 200 ? -4.156 -4.695 -12.074 1.00 87.69 200 ILE A N 1
ATOM 1595 C CA . ILE A 1 200 ? -4.797 -5.127 -10.826 1.00 87.69 200 ILE A CA 1
ATOM 1596 C C . ILE A 1 200 ? -4.105 -4.462 -9.633 1.00 87.69 200 ILE A C 1
ATOM 1598 O O . ILE A 1 200 ? -4.796 -3.891 -8.786 1.00 87.69 200 ILE A O 1
ATOM 1602 N N . PHE A 1 201 ? -2.770 -4.470 -9.577 1.00 88.31 201 PHE A N 1
ATOM 1603 C CA . PHE A 1 201 ? -2.018 -3.805 -8.510 1.00 88.31 201 PHE A CA 1
ATOM 1604 C C . PHE A 1 201 ? -2.313 -2.299 -8.452 1.00 88.31 201 PHE A C 1
ATOM 1606 O O . PHE A 1 201 ? -2.671 -1.776 -7.393 1.00 88.31 201 PHE A O 1
ATOM 1613 N N . ASN A 1 202 ? -2.265 -1.608 -9.592 1.00 84.25 202 ASN A N 1
ATOM 1614 C CA . ASN A 1 202 ? -2.560 -0.176 -9.675 1.00 84.25 202 ASN A CA 1
ATOM 1615 C C . ASN A 1 202 ? -3.995 0.143 -9.229 1.00 84.25 202 ASN A C 1
ATOM 1617 O O . ASN A 1 202 ? -4.228 1.082 -8.465 1.00 84.25 202 ASN A O 1
ATOM 1621 N N . ASN A 1 203 ? -4.964 -0.688 -9.610 1.00 83.44 203 ASN A N 1
ATOM 1622 C CA . ASN A 1 203 ? -6.346 -0.561 -9.153 1.00 83.44 203 ASN A CA 1
ATOM 1623 C C . ASN A 1 203 ? -6.476 -0.758 -7.635 1.00 83.44 203 ASN A C 1
ATOM 1625 O O . ASN A 1 203 ? -7.289 -0.089 -6.993 1.00 83.44 203 ASN A O 1
ATOM 1629 N N . LEU A 1 204 ? -5.671 -1.630 -7.016 1.00 85.56 204 LEU A N 1
ATOM 1630 C CA . LEU A 1 204 ? -5.640 -1.770 -5.557 1.00 85.56 204 LEU A CA 1
ATOM 1631 C C . LEU A 1 204 ? -5.131 -0.497 -4.873 1.00 85.56 204 LEU A C 1
ATOM 1633 O O . LEU A 1 204 ? -5.652 -0.144 -3.808 1.00 85.56 204 LEU A O 1
ATOM 1637 N N . LEU A 1 205 ? -4.156 0.206 -5.457 1.00 85.12 205 LEU A N 1
ATOM 1638 C CA . LEU A 1 205 ? -3.683 1.494 -4.939 1.00 85.12 205 LEU A CA 1
ATOM 1639 C C . LEU A 1 205 ? -4.797 2.549 -4.986 1.00 85.12 205 LEU A C 1
ATOM 1641 O O . LEU A 1 205 ? -5.089 3.149 -3.947 1.00 85.12 205 LEU A O 1
ATOM 1645 N N . LYS A 1 206 ? -5.492 2.660 -6.130 1.00 77.12 206 LYS A N 1
ATOM 1646 C CA . LYS A 1 206 ? -6.580 3.626 -6.391 1.00 77.12 206 LYS A CA 1
ATOM 1647 C C . LYS A 1 206 ? -7.828 3.451 -5.515 1.00 77.12 206 LYS A C 1
ATOM 1649 O O . LYS A 1 206 ? -8.594 4.383 -5.333 1.00 77.12 206 LYS A O 1
ATOM 1654 N N . GLN A 1 207 ? -8.034 2.293 -4.883 1.00 78.56 207 GLN A N 1
ATOM 1655 C CA . GLN A 1 207 ? -9.190 2.049 -3.993 1.00 78.56 207 GLN A CA 1
ATOM 1656 C C . GLN A 1 207 ? -9.199 2.879 -2.685 1.00 78.56 207 GLN A C 1
ATOM 1658 O O . GLN A 1 207 ? -10.050 2.651 -1.821 1.00 78.56 207 GLN A O 1
ATOM 1663 N N . ASN A 1 208 ? -8.222 3.765 -2.466 1.00 76.88 208 ASN A N 1
ATOM 1664 C CA . ASN A 1 208 ? -8.065 4.551 -1.241 1.00 76.88 208 ASN A CA 1
ATOM 1665 C C . ASN A 1 208 ? -7.995 6.041 -1.583 1.00 76.88 208 ASN A C 1
ATOM 1667 O O . ASN A 1 208 ? -7.127 6.462 -2.342 1.00 76.88 208 ASN A O 1
ATOM 1671 N N . ASN A 1 209 ? -8.864 6.832 -0.953 1.00 83.88 209 ASN A N 1
ATOM 1672 C CA . ASN A 1 209 ? -9.089 8.232 -1.317 1.00 83.88 209 ASN A CA 1
ATOM 1673 C C . ASN A 1 209 ? -7.858 9.125 -1.092 1.00 83.88 209 ASN A C 1
ATOM 1675 O O . ASN A 1 209 ? -7.768 10.206 -1.669 1.00 83.88 209 ASN A O 1
ATOM 1679 N N . ILE A 1 210 ? -6.905 8.683 -0.262 1.00 85.38 210 ILE A N 1
ATOM 1680 C CA . ILE A 1 210 ? -5.673 9.431 0.011 1.00 85.38 210 ILE A CA 1
ATOM 1681 C C . ILE A 1 210 ? -4.784 9.619 -1.226 1.00 85.38 210 ILE A C 1
ATOM 1683 O O . ILE A 1 210 ? -4.002 10.562 -1.248 1.00 85.38 210 ILE A O 1
ATOM 1687 N N . LEU A 1 211 ? -4.901 8.738 -2.229 1.00 83.38 211 LEU A N 1
ATOM 1688 C CA . LEU A 1 211 ? -4.178 8.843 -3.505 1.00 83.38 211 LEU A CA 1
ATOM 1689 C C . LEU A 1 211 ? -5.067 9.326 -4.665 1.00 83.38 211 LEU A C 1
ATOM 1691 O O . LEU A 1 211 ? -4.562 9.542 -5.757 1.00 83.38 211 LEU A O 1
ATOM 1695 N N . ASP A 1 212 ? -6.374 9.456 -4.438 1.00 75.69 212 ASP A N 1
ATOM 1696 C CA . ASP A 1 212 ? -7.372 9.799 -5.465 1.00 75.69 212 ASP A CA 1
ATOM 1697 C C . ASP A 1 212 ? -7.775 11.283 -5.418 1.00 75.69 212 ASP A C 1
ATOM 1699 O O . ASP A 1 212 ? -8.266 11.857 -6.383 1.00 75.69 212 ASP A O 1
ATOM 1703 N N . THR A 1 213 ? -7.555 11.930 -4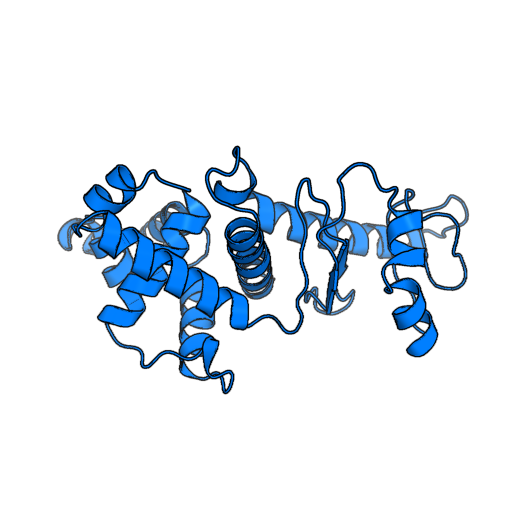.272 1.00 77.31 213 THR A N 1
ATOM 1704 C CA . THR A 1 213 ? -7.876 13.342 -4.043 1.00 77.31 213 THR A CA 1
ATOM 1705 C C . THR A 1 213 ? -6.609 14.182 -3.909 1.00 77.31 213 THR A C 1
ATOM 1707 O O . THR A 1 213 ? -5.523 13.658 -3.651 1.00 77.31 213 THR A O 1
ATOM 1710 N N . ARG A 1 214 ? -6.737 15.512 -4.033 1.00 82.50 214 ARG A N 1
ATOM 1711 C CA . ARG A 1 214 ? -5.623 16.436 -3.778 1.00 82.50 214 ARG A CA 1
ATOM 1712 C C . ARG A 1 214 ? -5.056 16.198 -2.377 1.00 82.50 214 ARG A C 1
ATOM 1714 O O . ARG A 1 214 ? -5.747 16.367 -1.369 1.00 82.50 214 ARG A O 1
ATOM 1721 N N . PHE A 1 215 ? -3.778 15.847 -2.320 1.00 85.75 215 PHE A N 1
ATOM 1722 C CA . PHE A 1 215 ? -3.093 15.596 -1.064 1.00 85.75 215 PHE A CA 1
ATOM 1723 C C . PHE A 1 215 ? -2.883 16.910 -0.286 1.00 85.75 215 PHE A C 1
ATOM 1725 O O . PHE A 1 215 ? -2.411 17.907 -0.823 1.00 85.75 215 PHE A O 1
ATOM 1732 N N . ARG A 1 216 ? -3.283 16.913 0.988 1.00 88.19 216 ARG A N 1
ATOM 1733 C CA . ARG A 1 216 ? -3.349 18.063 1.907 1.00 88.19 216 ARG A CA 1
ATOM 1734 C C . ARG A 1 216 ? -2.139 18.195 2.839 1.00 88.19 216 ARG A C 1
ATOM 1736 O O . ARG A 1 216 ? -2.098 19.118 3.643 1.00 88.19 216 ARG A O 1
ATOM 1743 N N . HIS A 1 217 ? -1.186 17.265 2.784 1.00 86.81 217 HIS A N 1
ATOM 1744 C CA . HIS A 1 217 ? 0.022 17.289 3.620 1.00 86.81 217 HIS A CA 1
ATOM 1745 C C . HIS A 1 217 ? 1.285 17.429 2.764 1.00 86.81 217 HIS A C 1
ATOM 1747 O O . HIS A 1 217 ? 1.217 17.433 1.540 1.00 86.81 217 HIS A O 1
ATOM 1753 N N . ASN A 1 218 ? 2.446 17.540 3.413 1.00 85.56 218 ASN A N 1
ATOM 1754 C CA . ASN A 1 218 ? 3.732 17.615 2.725 1.00 85.56 218 ASN A CA 1
ATOM 1755 C C . ASN A 1 218 ? 4.106 16.307 2.004 1.00 85.56 218 ASN A C 1
ATOM 1757 O O . ASN A 1 218 ? 3.563 15.234 2.261 1.00 85.56 218 ASN A O 1
ATOM 1761 N N . GLU A 1 219 ? 5.091 16.408 1.126 1.00 79.00 219 GLU A N 1
ATOM 1762 C CA . GLU A 1 219 ? 5.600 15.304 0.317 1.00 79.00 219 GLU A CA 1
ATOM 1763 C C . GLU A 1 219 ? 6.073 14.094 1.142 1.00 79.00 219 GLU A C 1
ATOM 1765 O O . GLU A 1 219 ? 5.763 12.952 0.805 1.00 79.00 219 GLU A O 1
ATOM 1770 N N . THR A 1 220 ? 6.745 14.323 2.274 1.00 81.75 220 THR A N 1
ATOM 1771 C CA . THR A 1 220 ? 7.176 13.245 3.176 1.00 81.75 220 THR A CA 1
ATOM 1772 C C . THR A 1 220 ? 5.996 12.365 3.584 1.00 81.75 220 THR A C 1
ATOM 1774 O O . THR A 1 220 ? 6.060 11.140 3.506 1.00 81.75 220 THR A O 1
ATOM 1777 N N . LYS A 1 221 ? 4.876 12.992 3.948 1.00 87.19 221 LYS A N 1
ATOM 1778 C CA . LYS A 1 221 ? 3.639 12.294 4.294 1.00 87.19 221 LYS A CA 1
ATOM 1779 C C . LYS A 1 221 ? 2.957 11.655 3.085 1.00 87.19 221 LYS A C 1
ATOM 1781 O O . LYS A 1 221 ? 2.297 10.629 3.245 1.00 87.19 221 LYS A O 1
ATOM 1786 N N . PHE A 1 222 ? 3.093 12.235 1.892 1.00 86.81 222 PHE A N 1
ATOM 1787 C CA . PHE A 1 222 ? 2.574 11.626 0.664 1.00 86.81 222 PHE A CA 1
ATOM 1788 C C . PHE A 1 222 ? 3.259 10.293 0.400 1.00 86.81 222 PHE A C 1
ATOM 1790 O O . PHE A 1 222 ? 2.599 9.272 0.227 1.00 86.81 222 PHE A O 1
ATOM 1797 N N . ARG A 1 223 ? 4.586 10.285 0.479 1.00 84.06 223 ARG A N 1
ATOM 1798 C CA . ARG A 1 223 ? 5.388 9.076 0.351 1.00 84.06 223 ARG A CA 1
ATOM 1799 C C . ARG A 1 223 ? 5.044 8.046 1.419 1.00 84.06 223 ARG A C 1
ATOM 1801 O O . ARG A 1 223 ? 4.887 6.871 1.093 1.00 84.06 223 ARG A O 1
ATOM 1808 N N . ASP A 1 224 ? 4.865 8.478 2.669 1.00 88.25 224 ASP A N 1
ATOM 1809 C CA . ASP A 1 224 ? 4.427 7.578 3.737 1.00 88.25 224 ASP A CA 1
ATOM 1810 C C . ASP A 1 224 ? 3.109 6.886 3.389 1.00 88.25 224 ASP A C 1
ATOM 1812 O O . ASP A 1 224 ? 2.977 5.670 3.543 1.00 88.25 224 ASP A O 1
ATOM 1816 N N . ALA A 1 225 ? 2.149 7.660 2.884 1.00 89.81 225 ALA A N 1
ATOM 1817 C CA . ALA A 1 225 ? 0.857 7.154 2.462 1.00 89.81 225 ALA A CA 1
ATOM 1818 C C . ALA A 1 225 ? 0.962 6.219 1.247 1.00 89.81 225 ALA A C 1
ATOM 1820 O O . ALA A 1 225 ? 0.408 5.120 1.294 1.00 89.81 225 ALA A O 1
ATOM 1821 N N . PHE A 1 226 ? 1.669 6.621 0.187 1.00 88.81 226 PHE A N 1
ATOM 1822 C CA . PHE A 1 226 ? 1.824 5.844 -1.044 1.00 88.81 226 PHE A CA 1
ATOM 1823 C C . PHE A 1 226 ? 2.489 4.494 -0.776 1.00 88.81 226 PHE A C 1
ATOM 1825 O O . PHE A 1 226 ? 1.953 3.440 -1.116 1.00 88.81 226 PHE A O 1
ATOM 1832 N N . GLU A 1 227 ? 3.615 4.496 -0.072 1.00 89.50 227 GLU A N 1
ATOM 1833 C CA . GLU A 1 227 ? 4.350 3.271 0.214 1.00 89.50 227 GLU A CA 1
ATOM 1834 C C . GLU A 1 227 ? 3.591 2.364 1.198 1.00 89.50 227 GLU A C 1
ATOM 1836 O O . GLU A 1 227 ? 3.561 1.147 1.009 1.00 89.50 227 GLU A O 1
ATOM 1841 N N . ALA A 1 228 ? 2.899 2.926 2.201 1.00 89.81 228 ALA A N 1
ATOM 1842 C CA . ALA A 1 228 ? 1.983 2.144 3.035 1.00 89.81 228 ALA A CA 1
ATOM 1843 C C . ALA A 1 228 ? 0.863 1.508 2.194 1.00 89.81 228 ALA A C 1
ATOM 1845 O O . ALA A 1 228 ? 0.458 0.372 2.449 1.00 89.81 228 ALA A O 1
ATOM 1846 N N . ARG A 1 229 ? 0.355 2.205 1.169 1.00 89.69 229 ARG A N 1
ATOM 1847 C CA . ARG A 1 229 ? -0.631 1.645 0.235 1.00 89.69 229 ARG A CA 1
ATOM 1848 C C . ARG A 1 229 ? -0.056 0.509 -0.606 1.00 89.69 229 ARG A C 1
ATOM 1850 O O . ARG A 1 229 ? -0.764 -0.489 -0.747 1.00 89.69 229 ARG A O 1
ATOM 1857 N N . CYS A 1 230 ? 1.185 0.612 -1.077 1.00 89.88 230 CYS A N 1
ATOM 1858 C CA . CYS A 1 230 ? 1.885 -0.469 -1.779 1.00 89.88 230 CYS A CA 1
ATOM 1859 C C . CYS A 1 230 ? 2.003 -1.727 -0.918 1.00 89.88 230 CYS A C 1
ATOM 1861 O O . CYS A 1 230 ? 1.591 -2.802 -1.355 1.00 89.88 230 CYS A O 1
ATOM 1863 N N . VAL A 1 231 ? 2.454 -1.581 0.334 1.00 88.69 231 VAL A N 1
ATOM 1864 C CA . VAL A 1 231 ? 2.501 -2.689 1.302 1.00 88.69 231 VAL A CA 1
ATOM 1865 C C . VAL A 1 231 ? 1.120 -3.329 1.412 1.00 88.69 231 VAL A C 1
ATOM 1867 O O . VAL A 1 231 ? 0.953 -4.517 1.174 1.00 88.69 231 VAL A O 1
ATOM 1870 N N . LEU A 1 232 ? 0.084 -2.537 1.678 1.00 89.56 232 LEU A N 1
ATOM 1871 C CA . LEU A 1 232 ? -1.279 -3.044 1.836 1.00 89.56 232 LEU A CA 1
ATOM 1872 C C . LEU A 1 232 ? -1.869 -3.686 0.568 1.00 89.56 232 LEU A C 1
ATOM 1874 O O . LEU A 1 232 ? -2.772 -4.512 0.690 1.00 89.56 232 LEU A O 1
ATOM 1878 N N . ALA A 1 233 ? -1.448 -3.273 -0.629 1.00 89.06 233 ALA A N 1
ATOM 1879 C CA . ALA A 1 233 ? -1.850 -3.908 -1.882 1.00 89.06 233 ALA A CA 1
ATOM 1880 C C . ALA A 1 233 ? -1.208 -5.294 -2.022 1.00 89.06 233 ALA A C 1
ATOM 1882 O O . ALA A 1 233 ? -1.900 -6.236 -2.395 1.00 89.06 233 ALA A O 1
ATOM 1883 N N . GLN A 1 234 ? 0.053 -5.440 -1.611 1.00 87.31 234 GLN A N 1
ATOM 1884 C CA . GLN A 1 234 ? 0.768 -6.713 -1.638 1.00 87.31 234 GLN A CA 1
ATOM 1885 C C . GLN A 1 234 ? 0.124 -7.790 -0.752 1.00 87.31 234 GLN A C 1
ATOM 1887 O O . GLN A 1 234 ? 0.076 -8.940 -1.156 1.00 87.31 234 GLN A O 1
ATOM 1892 N N . TYR A 1 235 ? -0.455 -7.442 0.403 1.00 87.81 235 TYR A N 1
ATOM 1893 C CA . TYR A 1 235 ? -1.188 -8.415 1.243 1.00 87.81 235 TYR A CA 1
ATOM 1894 C C . TYR A 1 235 ? -2.562 -8.837 0.678 1.00 87.81 235 TYR A C 1
ATOM 1896 O O . TYR A 1 235 ? -3.309 -9.565 1.338 1.00 87.81 235 TYR A O 1
ATOM 1904 N N . ARG A 1 236 ? -2.975 -8.318 -0.483 1.00 84.56 236 ARG A N 1
ATOM 1905 C CA . ARG A 1 236 ? -4.269 -8.640 -1.117 1.00 84.56 236 ARG A CA 1
ATOM 1906 C C . ARG A 1 236 ? -4.140 -9.498 -2.368 1.00 84.56 236 ARG A C 1
ATOM 1908 O O . ARG A 1 236 ? -5.176 -9.877 -2.914 1.00 84.56 236 ARG A O 1
ATOM 1915 N N . ILE A 1 237 ? -2.913 -9.691 -2.822 1.00 79.12 237 ILE A N 1
ATOM 1916 C CA . ILE A 1 237 ? -2.529 -10.450 -4.004 1.00 79.12 237 ILE A CA 1
ATOM 1917 C C . ILE A 1 237 ? -2.013 -11.798 -3.522 1.00 79.12 237 ILE A C 1
ATOM 1919 O O . ILE A 1 237 ? -2.438 -12.804 -4.124 1.00 79.12 237 ILE A O 1
#